Protein AF-A0A0Q5JKH4-F1 (afdb_monomer)

Radius of gyration: 22.65 Å; Cα contacts (8 Å, |Δi|>4): 631; chains: 1; bounding box: 61×40×67 Å

pLDDT: mean 92.64, std 7.47, range [42.56, 98.56]

Solvent-accessible surface area (backbone atoms only — not comparable to full-atom values): 14724 Å² total; per-residue (Å²): 92,82,36,78,35,39,52,22,85,48,76,55,72,46,52,50,37,61,32,80,83,20,41,69,44,44,44,48,42,46,22,69,77,71,75,43,71,78,39,78,80,40,77,45,76,45,82,72,40,67,28,35,52,42,79,33,69,81,41,92,90,41,52,46,35,28,39,33,30,38,87,92,28,62,41,30,25,41,36,69,70,56,12,62,65,32,36,66,50,55,48,46,40,42,71,35,61,30,40,38,26,33,27,24,28,44,37,38,32,27,37,75,41,98,88,57,69,72,42,64,48,64,50,45,21,29,11,68,45,60,54,74,40,34,51,53,76,54,68,58,77,93,60,62,47,27,46,44,54,80,42,61,78,41,66,50,40,62,32,85,83,16,36,83,63,45,41,84,58,50,35,81,93,42,66,22,33,34,52,28,38,53,39,86,40,83,43,67,44,100,84,69,50,76,40,73,30,28,37,34,22,45,94,86,36,58,42,28,26,34,46,82,81,56,17,68,46,44,49,64,50,35,55,51,32,51,76,72,65,24,43,33,25,29,42,27,43,29,36,43,49,76,90,52,61,48,50,27,42,26,32,43,41,57,92,68,59,56,78,71,62,75,74,51,72,43,78,67,84,61,59,68,59,79,80,132

Secondary structure (DSSP, 8-state):
-EEEPTTTTS---EEEE-GGG-HHHHHHHHHHHHSS--BBTB-EEEEEEEEEEEE-TT-SS-TT-EEEEETTEEEEEE-HHHHHHHHHHHHHHHHTT-EEEEEEEEEEEEEE-TTSSEEEEEEEEE----GGGSS-SSPPPSS-EEEPPS--EEEEE-GGG-HHHHGGG--TTSEEEEEEEEEEEEEE-TTS-EEEEEEEEETTEEEEEE-TTTGGGTHHHHHHHHHTT-EEEEEEEEEEETTEEEEEEE---GGG--GGGGTS-------SPPP-

Sequence (276 aa):
MPYVLLGSDKYKSTEVEGEFARTSEIAAVVKSITGRALRVDQEVEIPDVPASLRTEPQNRYHRRAIMVVIDGSHVGYLARDDADRYHSAISKVEAAGYIPTTRARLWAVERRGWDGPTKVHARVSLALNEPHMLYPVNEPPTVSYSLLPWGNAFQVTGEENHLEAIAPHINPGSESIAIGTLHRVETTSTRGVVKHTVEVRIDGRAVGSLTSTTSPHYLPTIQHLEREGHIAAAWLKIKGSPIAAQVTVQAARAPELSPEWFIAPMQVQPLSPPAP

Nearest PDB structures (foldseek):
  4xzg-assembly1_A  TM=5.241E-01  e=5.653E-03  Homo sapiens
  7umg-assembly1_A  TM=1.191E-01  e=7.820E-01  Homo sapiens
  8bjs-assembly1_A  TM=2.088E-01  e=4.366E+00  Mus musculus
  5u72-assembly2_C  TM=1.271E-01  e=6.521E+00  Homo sapiens
  4k3y-assembly1_C  TM=1.423E-01  e=7.313E+00  Influenza A virus

Structure (mmCIF, N/CA/C/O backbone):
data_AF-A0A0Q5JKH4-F1
#
_entry.id   AF-A0A0Q5JKH4-F1
#
loop_
_atom_site.group_PDB
_atom_site.id
_atom_site.type_symbol
_atom_site.label_atom_id
_atom_site.label_alt_id
_atom_site.label_comp_id
_atom_site.label_asym_id
_atom_site.label_entity_id
_atom_site.label_seq_id
_atom_site.pdbx_PDB_ins_code
_atom_site.Cartn_x
_atom_site.Cartn_y
_atom_site.Cartn_z
_atom_site.occupancy
_atom_site.B_iso_or_equiv
_atom_site.auth_seq_id
_atom_site.auth_comp_id
_atom_site.auth_asym_id
_atom_site.auth_atom_id
_atom_site.pdbx_PDB_model_num
ATOM 1 N N . MET A 1 1 ? -7.890 -4.803 -14.735 1.00 91.00 1 MET A N 1
ATOM 2 C CA . MET A 1 1 ? -7.897 -3.456 -14.108 1.00 91.00 1 MET A CA 1
ATOM 3 C C . MET A 1 1 ? -6.643 -3.310 -13.249 1.00 91.00 1 MET A C 1
ATOM 5 O O . MET A 1 1 ? -6.184 -4.340 -12.766 1.00 91.00 1 MET A O 1
ATOM 9 N N . PRO A 1 2 ? -6.047 -2.116 -13.081 1.00 94.19 2 PRO A N 1
ATOM 10 C CA . PRO A 1 2 ? -4.894 -1.945 -12.194 1.00 94.19 2 PRO A CA 1
ATOM 11 C C . PRO A 1 2 ? -5.290 -2.102 -10.718 1.00 94.19 2 PRO A C 1
ATOM 13 O O . PRO A 1 2 ? -6.356 -1.645 -10.314 1.00 94.19 2 PRO A O 1
ATOM 16 N N . TYR A 1 3 ? -4.418 -2.720 -9.924 1.00 95.44 3 TYR A N 1
ATOM 17 C CA . TYR A 1 3 ? -4.483 -2.752 -8.464 1.00 95.44 3 TYR A CA 1
ATOM 18 C C . TYR A 1 3 ? -3.224 -2.082 -7.922 1.00 95.44 3 TYR A C 1
ATOM 20 O O . TYR A 1 3 ? -2.110 -2.560 -8.156 1.00 95.44 3 TYR A O 1
ATOM 28 N N . VAL A 1 4 ? -3.384 -0.949 -7.243 1.00 94.69 4 VAL A N 1
ATOM 29 C CA . VAL A 1 4 ? -2.259 -0.209 -6.662 1.00 94.69 4 VAL A CA 1
ATOM 30 C C . VAL A 1 4 ? -1.827 -0.909 -5.379 1.00 94.69 4 VAL A C 1
ATOM 32 O O . VAL A 1 4 ? -2.601 -1.014 -4.430 1.00 94.69 4 VAL A O 1
ATOM 35 N N . LEU A 1 5 ? -0.597 -1.419 -5.365 1.00 95.50 5 LEU A N 1
ATOM 36 C CA . LEU A 1 5 ? -0.028 -2.101 -4.208 1.00 95.50 5 LEU A CA 1
ATOM 37 C C . LEU A 1 5 ? 0.208 -1.105 -3.069 1.00 95.50 5 LEU A C 1
ATOM 39 O O . LEU A 1 5 ? 0.682 0.011 -3.282 1.00 95.50 5 LEU A O 1
ATOM 43 N N . LEU A 1 6 ? -0.095 -1.513 -1.839 1.00 92.56 6 LEU A N 1
ATOM 44 C CA . LEU A 1 6 ? 0.069 -0.644 -0.677 1.00 92.56 6 LEU A CA 1
ATOM 45 C C . LEU A 1 6 ? 1.544 -0.315 -0.425 1.00 92.56 6 LEU A C 1
ATOM 47 O O . LEU A 1 6 ? 2.416 -1.186 -0.432 1.00 92.56 6 LEU A O 1
ATOM 51 N N . GLY A 1 7 ? 1.811 0.965 -0.158 1.00 83.69 7 GLY A N 1
ATOM 52 C CA . GLY A 1 7 ? 3.165 1.502 -0.022 1.00 83.69 7 GLY A CA 1
ATOM 53 C C . GLY A 1 7 ? 3.862 1.790 -1.354 1.00 83.69 7 GLY A C 1
ATOM 54 O O . GLY A 1 7 ? 5.076 1.976 -1.355 1.00 83.69 7 GLY A O 1
ATOM 55 N N . SER A 1 8 ? 3.122 1.849 -2.468 1.00 76.69 8 SER A N 1
ATOM 56 C CA . SER A 1 8 ? 3.659 2.209 -3.786 1.00 76.69 8 SER A CA 1
ATOM 57 C C . SER A 1 8 ? 4.276 3.607 -3.855 1.00 76.69 8 SER A C 1
ATOM 59 O O . SER A 1 8 ? 4.982 3.918 -4.800 1.00 76.69 8 SER A O 1
ATOM 61 N N . ASP A 1 9 ? 3.992 4.477 -2.896 1.00 75.50 9 ASP A N 1
ATOM 62 C CA . ASP A 1 9 ? 4.513 5.840 -2.779 1.00 75.50 9 ASP A CA 1
ATOM 63 C C . ASP A 1 9 ? 5.786 5.939 -1.914 1.00 75.50 9 ASP A C 1
ATOM 65 O O . ASP A 1 9 ? 6.375 7.016 -1.798 1.00 75.50 9 ASP A O 1
ATOM 69 N N . LYS A 1 10 ? 6.240 4.825 -1.321 1.00 76.00 10 LYS A N 1
ATOM 70 C CA . LYS A 1 10 ? 7.439 4.772 -0.472 1.00 76.00 10 LYS A CA 1
ATOM 71 C C . LYS A 1 10 ? 8.744 4.943 -1.265 1.00 76.00 10 LYS A C 1
ATOM 73 O O . LYS A 1 10 ? 8.774 5.083 -2.489 1.00 76.00 10 LYS A O 1
ATOM 78 N N . TYR A 1 11 ? 9.859 4.933 -0.530 1.00 76.81 11 TYR A N 1
ATOM 79 C CA . TYR A 1 11 ? 11.200 4.953 -1.106 1.00 76.81 11 TYR A CA 1
ATOM 80 C C . TYR A 1 11 ? 11.402 3.783 -2.079 1.00 76.81 11 TYR A C 1
ATOM 82 O O . TYR A 1 11 ? 11.043 2.642 -1.791 1.00 76.81 11 TYR A O 1
ATOM 90 N N . LYS A 1 12 ? 11.983 4.088 -3.241 1.00 83.50 12 LYS A N 1
ATOM 91 C CA . LYS A 1 12 ? 12.208 3.128 -4.319 1.00 83.50 12 LYS A CA 1
ATOM 92 C C . LYS A 1 12 ? 13.520 2.379 -4.073 1.00 83.50 12 LYS A C 1
ATOM 94 O O . LYS A 1 12 ? 14.570 2.859 -4.488 1.00 83.50 12 LYS A O 1
ATOM 99 N N . SER A 1 13 ? 13.462 1.251 -3.365 1.00 85.31 13 SER A N 1
ATOM 100 C CA . SER A 1 13 ? 14.643 0.456 -2.972 1.00 85.31 13 SER A CA 1
ATOM 101 C C . SER A 1 13 ? 14.722 -0.939 -3.582 1.00 85.31 13 SER A C 1
ATOM 103 O O . SER A 1 13 ? 15.764 -1.574 -3.464 1.00 85.31 13 SER A O 1
ATOM 105 N N . THR A 1 14 ? 13.643 -1.449 -4.177 1.00 88.56 14 THR A N 1
ATOM 106 C CA . THR A 1 14 ? 13.664 -2.785 -4.784 1.00 88.56 14 THR A CA 1
ATOM 107 C C . THR A 1 14 ? 14.205 -2.677 -6.199 1.00 88.56 14 THR A C 1
ATOM 109 O O . THR A 1 14 ? 13.595 -2.019 -7.039 1.00 88.56 14 THR A O 1
ATOM 112 N N . GLU A 1 15 ? 15.355 -3.289 -6.458 1.00 92.06 15 GLU A N 1
ATOM 113 C CA . GLU A 1 15 ? 16.042 -3.169 -7.742 1.00 92.06 15 GLU A CA 1
ATOM 114 C C . GLU A 1 15 ? 15.449 -4.099 -8.803 1.00 92.06 15 GLU A C 1
ATOM 116 O O . GLU A 1 15 ? 15.006 -5.221 -8.532 1.00 92.06 15 GLU A O 1
ATOM 121 N N . VAL A 1 16 ? 15.454 -3.597 -10.031 1.00 91.00 16 VAL A N 1
ATOM 122 C CA . VAL A 1 16 ? 15.207 -4.373 -11.239 1.00 91.00 16 VAL A CA 1
ATOM 123 C C . VAL A 1 16 ? 16.555 -4.865 -11.765 1.00 91.00 16 VAL A C 1
ATOM 125 O O . VAL A 1 16 ? 17.581 -4.218 -11.587 1.00 91.00 16 VAL A O 1
ATOM 128 N N . GLU A 1 17 ? 16.556 -6.043 -12.373 1.00 92.62 17 GLU A N 1
ATOM 129 C CA . GLU A 1 17 ? 17.703 -6.633 -13.044 1.00 92.62 17 GLU A CA 1
ATOM 130 C C . GLU A 1 17 ? 17.374 -6.937 -14.509 1.00 92.62 17 GLU A C 1
ATOM 132 O O . GLU A 1 17 ? 16.224 -7.164 -14.907 1.00 92.62 17 GLU A O 1
ATOM 137 N N . GLY A 1 18 ? 18.420 -7.005 -15.331 1.00 86.12 18 GLY A N 1
ATOM 138 C CA . GLY A 1 18 ? 18.300 -7.341 -16.748 1.00 86.12 18 GLY A CA 1
ATOM 139 C C . GLY A 1 18 ? 18.001 -6.148 -17.657 1.00 86.12 18 GLY A C 1
ATOM 140 O O . GLY A 1 18 ? 17.766 -6.353 -18.848 1.00 86.12 18 GLY A O 1
ATOM 141 N N . GLU A 1 19 ? 18.073 -4.914 -17.152 1.00 88.25 19 GLU A N 1
ATOM 142 C CA . GLU A 1 19 ? 17.841 -3.688 -17.931 1.00 88.25 19 GLU A CA 1
ATOM 143 C C . GLU A 1 19 ? 18.815 -3.554 -19.105 1.00 88.25 19 GLU A C 1
ATOM 145 O O . GLU A 1 19 ? 18.469 -3.029 -20.164 1.00 88.25 19 GLU A O 1
ATOM 150 N N . PHE A 1 20 ? 20.028 -4.099 -18.960 1.00 82.25 20 PHE A N 1
ATOM 151 C CA . PHE A 1 20 ? 21.041 -4.128 -20.019 1.00 82.25 20 PHE A CA 1
ATOM 152 C C . PHE A 1 20 ? 20.565 -4.864 -21.283 1.00 82.25 20 PHE A C 1
ATOM 154 O O . PHE A 1 20 ? 21.024 -4.559 -22.383 1.00 82.25 20 PHE A O 1
ATOM 161 N N . ALA A 1 21 ? 19.641 -5.819 -21.142 1.00 83.25 21 ALA A N 1
ATOM 162 C CA . ALA A 1 21 ? 19.048 -6.551 -22.256 1.00 83.25 21 ALA A CA 1
ATOM 163 C C . ALA A 1 21 ? 17.812 -5.843 -22.848 1.00 83.25 21 ALA A C 1
ATOM 165 O O . ALA A 1 21 ? 17.243 -6.341 -23.816 1.00 83.25 21 ALA A O 1
ATOM 166 N N . ARG A 1 22 ? 17.392 -4.708 -22.266 1.00 90.31 22 ARG A N 1
ATOM 167 C CA . ARG A 1 22 ? 16.156 -3.958 -22.574 1.00 90.31 22 ARG A CA 1
ATOM 168 C C . ARG A 1 22 ? 16.417 -2.491 -22.908 1.00 90.31 22 ARG A C 1
ATOM 170 O O . ARG A 1 22 ? 15.572 -1.621 -22.712 1.00 90.31 22 ARG A O 1
ATOM 177 N N . THR A 1 23 ? 17.614 -2.190 -23.396 1.00 87.88 23 THR A N 1
ATOM 178 C CA . THR A 1 23 ? 18.078 -0.816 -23.622 1.00 87.88 23 THR A CA 1
ATOM 179 C C . THR A 1 23 ? 17.252 -0.057 -24.662 1.00 87.88 23 THR A C 1
ATOM 181 O O . THR A 1 23 ? 16.982 1.129 -24.466 1.00 87.88 23 THR A O 1
ATOM 184 N N . SER A 1 24 ? 16.797 -0.722 -25.729 1.00 89.06 24 SER A N 1
ATOM 185 C CA . SER A 1 24 ? 15.888 -0.142 -26.729 1.00 89.06 24 SER A CA 1
ATOM 186 C C . SER A 1 24 ? 14.529 0.226 -26.138 1.00 89.06 24 SER A C 1
ATOM 188 O O . SER A 1 24 ? 14.023 1.324 -26.372 1.00 89.06 24 SER A O 1
ATOM 190 N N . GLU A 1 25 ? 13.954 -0.681 -25.354 1.00 93.25 25 GLU A N 1
ATOM 191 C CA . GLU A 1 25 ? 12.663 -0.531 -24.694 1.00 93.25 25 GLU A CA 1
ATOM 192 C C . GLU A 1 25 ? 12.725 0.606 -23.670 1.00 93.25 25 GLU A C 1
ATOM 194 O O . GLU A 1 25 ? 11.875 1.492 -23.673 1.00 93.25 25 GLU A O 1
ATOM 199 N N . ILE A 1 26 ? 13.784 0.662 -22.861 1.00 92.31 26 ILE A N 1
ATOM 200 C CA . ILE A 1 26 ? 13.987 1.730 -21.874 1.00 92.31 26 ILE A CA 1
ATOM 201 C C . ILE A 1 26 ? 14.173 3.092 -22.553 1.00 92.31 26 ILE A C 1
ATOM 203 O O . ILE A 1 26 ? 13.583 4.081 -22.118 1.00 92.31 26 ILE A O 1
ATOM 207 N N . ALA A 1 27 ? 14.941 3.169 -23.643 1.00 92.38 27 ALA A N 1
ATOM 208 C CA . ALA A 1 27 ? 15.088 4.413 -24.397 1.00 92.38 27 ALA A CA 1
ATOM 209 C C . ALA A 1 27 ? 13.745 4.889 -24.988 1.00 92.38 27 ALA A C 1
ATOM 211 O O . ALA A 1 27 ? 13.468 6.093 -25.003 1.00 92.38 27 ALA A O 1
ATOM 212 N N . ALA A 1 28 ? 12.894 3.958 -25.436 1.00 93.44 28 ALA A N 1
ATOM 213 C CA . ALA A 1 28 ? 11.545 4.262 -25.906 1.00 93.44 28 ALA A CA 1
ATOM 214 C C . ALA A 1 28 ? 10.648 4.785 -24.773 1.00 93.44 28 ALA A C 1
ATOM 216 O O . ALA A 1 28 ? 9.990 5.808 -24.962 1.00 93.44 28 ALA A O 1
ATOM 217 N N . VAL A 1 29 ? 10.692 4.161 -23.589 1.00 94.75 29 VAL A N 1
ATOM 218 C CA . VAL A 1 29 ? 9.984 4.621 -22.379 1.00 94.75 29 VAL A CA 1
ATOM 219 C C . VAL A 1 29 ? 10.404 6.045 -22.008 1.00 94.75 29 VAL A C 1
ATOM 221 O O . VAL A 1 29 ? 9.553 6.914 -21.818 1.00 94.75 29 VAL A O 1
ATOM 224 N N . VAL A 1 30 ? 11.711 6.331 -21.973 1.00 94.69 30 VAL A N 1
ATOM 225 C CA . VAL A 1 30 ? 12.223 7.683 -21.687 1.00 94.69 30 VAL A CA 1
ATOM 226 C C . VAL A 1 30 ? 11.692 8.695 -22.697 1.00 94.69 30 VAL A C 1
ATOM 228 O O . VAL A 1 30 ? 11.210 9.762 -22.309 1.00 94.69 30 VAL A O 1
ATOM 231 N N . LYS A 1 31 ? 11.746 8.368 -23.992 1.00 94.38 31 LYS A N 1
ATOM 232 C CA . LYS A 1 31 ? 11.254 9.252 -25.053 1.00 94.38 31 LYS A CA 1
ATOM 233 C C . LYS A 1 31 ? 9.751 9.491 -24.956 1.00 94.38 31 LYS A C 1
ATOM 235 O O . LYS A 1 31 ? 9.327 10.626 -25.152 1.00 94.38 31 LYS A O 1
ATOM 240 N N . SER A 1 32 ? 8.978 8.452 -24.662 1.00 95.44 32 SER A N 1
ATOM 241 C CA . SER A 1 32 ? 7.525 8.526 -24.507 1.00 95.44 32 SER A CA 1
ATOM 242 C C . SER A 1 32 ? 7.137 9.462 -23.360 1.00 95.44 32 SER A C 1
ATOM 244 O O . SER A 1 32 ? 6.370 10.402 -23.555 1.00 95.44 32 SER A O 1
ATOM 246 N N . ILE A 1 33 ? 7.761 9.291 -22.190 1.00 93.81 33 ILE A N 1
ATOM 247 C CA . ILE A 1 33 ? 7.414 10.052 -20.983 1.00 93.81 33 ILE A CA 1
ATOM 248 C C . ILE A 1 33 ? 7.940 11.492 -21.034 1.00 93.81 33 ILE A C 1
ATOM 250 O O . ILE A 1 33 ? 7.248 12.426 -20.636 1.00 93.81 33 ILE A O 1
ATOM 254 N N . THR A 1 34 ? 9.177 11.695 -21.496 1.00 93.06 34 THR A N 1
ATOM 255 C CA . THR A 1 34 ? 9.838 13.016 -21.442 1.00 93.06 34 THR A CA 1
ATOM 256 C C . THR A 1 34 ? 9.692 13.829 -22.729 1.00 93.06 34 THR A C 1
ATOM 258 O O . THR A 1 34 ? 10.066 15.004 -22.769 1.00 93.06 34 THR A O 1
ATOM 261 N N . GLY A 1 35 ? 9.221 13.206 -23.813 1.00 93.69 35 GLY A N 1
ATOM 262 C CA . GLY A 1 35 ? 9.221 13.775 -25.162 1.00 93.69 35 GLY A CA 1
ATOM 263 C C . GLY A 1 35 ? 10.615 13.895 -25.795 1.00 93.69 35 GLY A C 1
ATOM 264 O O . GLY A 1 35 ? 10.749 14.471 -26.876 1.00 93.69 35 GLY A O 1
ATOM 265 N N . ARG A 1 36 ? 11.675 13.395 -25.143 1.00 90.88 36 ARG A N 1
ATOM 266 C CA . ARG A 1 36 ? 13.071 13.564 -25.574 1.00 90.88 36 ARG A CA 1
ATOM 267 C C . ARG A 1 36 ? 13.790 12.222 -25.634 1.00 90.88 36 ARG A C 1
ATOM 269 O O . ARG A 1 36 ? 13.719 11.425 -24.710 1.00 90.88 36 ARG A O 1
ATOM 276 N N . ALA A 1 37 ? 14.513 11.987 -26.726 1.00 90.69 37 ALA A N 1
ATOM 277 C CA . ALA A 1 37 ? 15.419 10.846 -26.806 1.00 90.69 37 ALA A CA 1
ATOM 278 C C . ALA A 1 37 ? 16.600 11.029 -25.839 1.00 90.69 37 ALA A C 1
ATOM 280 O O . ALA A 1 37 ? 17.014 12.166 -25.581 1.00 90.69 37 ALA A O 1
ATOM 281 N N . LEU A 1 38 ? 17.149 9.910 -25.356 1.00 90.31 38 LEU A N 1
ATOM 282 C CA . LEU A 1 38 ? 18.422 9.908 -24.641 1.00 90.31 38 LEU A CA 1
ATOM 283 C C . LEU A 1 38 ? 19.505 10.553 -25.512 1.00 90.31 38 LEU A C 1
ATOM 285 O O . LEU A 1 38 ? 19.487 10.447 -26.740 1.00 90.31 38 LEU A O 1
ATOM 289 N N . ARG A 1 39 ? 20.408 11.282 -24.860 1.00 88.75 39 ARG A N 1
ATOM 290 C CA . ARG A 1 39 ? 21.570 11.896 -25.498 1.00 88.75 39 ARG A CA 1
ATOM 291 C C . ARG A 1 39 ? 22.824 11.420 -24.792 1.00 88.75 39 ARG A C 1
ATOM 293 O O . ARG A 1 39 ? 22.812 11.185 -23.585 1.00 88.75 39 ARG A O 1
ATOM 300 N N . VAL A 1 40 ? 23.900 11.326 -25.564 1.00 90.25 40 VAL A N 1
ATOM 301 C CA . VAL A 1 40 ? 25.211 10.919 -25.064 1.00 90.25 40 VAL A CA 1
ATOM 302 C C . VAL A 1 40 ? 25.637 11.819 -23.905 1.00 90.25 40 VAL A C 1
ATOM 304 O O . VAL A 1 40 ? 25.577 13.043 -24.018 1.00 90.25 40 VAL A O 1
ATOM 307 N N . ASP A 1 41 ? 26.040 11.187 -22.806 1.00 89.38 41 ASP A N 1
ATOM 308 C CA . ASP A 1 41 ? 26.504 11.790 -21.555 1.00 89.38 41 ASP A CA 1
ATOM 309 C C . ASP A 1 41 ? 25.491 12.735 -20.883 1.00 89.38 41 ASP A C 1
ATOM 311 O O . ASP A 1 41 ? 25.844 13.512 -19.995 1.00 89.38 41 ASP A O 1
ATOM 315 N N . GLN A 1 42 ? 24.213 12.646 -21.264 1.00 92.06 42 GLN A N 1
ATOM 316 C CA . GLN A 1 42 ? 23.122 13.352 -20.607 1.00 92.06 42 GLN A CA 1
ATOM 317 C C . GLN A 1 42 ? 22.267 12.368 -19.813 1.00 92.06 42 GLN A C 1
ATOM 319 O O . GLN A 1 42 ? 21.542 11.546 -20.375 1.00 92.06 42 GLN A O 1
ATOM 324 N N . GLU A 1 43 ? 22.333 12.484 -18.492 1.00 93.88 43 GLU A N 1
ATOM 325 C CA . GLU A 1 43 ? 21.508 11.682 -17.597 1.00 93.88 43 GLU A CA 1
ATOM 326 C C . GLU A 1 43 ? 20.053 12.157 -17.625 1.00 93.88 43 GLU A C 1
ATOM 328 O O . GLU A 1 43 ? 19.763 13.359 -17.645 1.00 93.88 43 GLU A O 1
ATOM 333 N N . VAL A 1 44 ? 19.135 11.196 -17.620 1.00 95.38 44 VAL A N 1
ATOM 334 C CA . VAL A 1 44 ? 17.703 11.426 -17.466 1.00 95.38 44 VAL A CA 1
ATOM 335 C C . VAL A 1 44 ? 17.224 10.652 -16.253 1.00 95.38 44 VAL A C 1
ATOM 337 O O . VAL A 1 44 ? 17.460 9.451 -16.130 1.00 95.38 44 VAL A O 1
ATOM 340 N N . GLU A 1 45 ? 16.512 11.34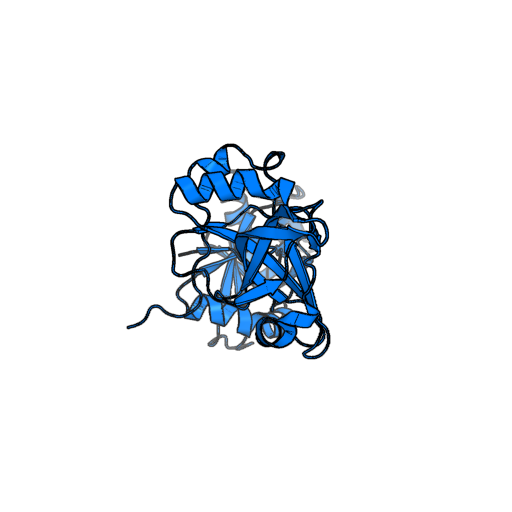8 -15.375 1.00 95.31 45 GLU A N 1
ATOM 341 C CA . GLU A 1 45 ? 15.872 10.763 -14.209 1.00 95.31 45 GLU A CA 1
ATOM 342 C C . GLU A 1 45 ? 14.373 11.057 -14.234 1.00 95.31 45 GLU A C 1
ATOM 344 O O . GLU A 1 45 ? 13.946 12.206 -14.348 1.00 95.31 45 GLU A O 1
ATOM 349 N N . ILE A 1 46 ? 13.578 9.999 -14.107 1.00 95.12 46 ILE A N 1
ATOM 350 C CA . ILE A 1 46 ? 12.131 10.049 -13.934 1.00 95.12 46 ILE A CA 1
ATOM 351 C C . ILE A 1 46 ? 11.858 9.501 -12.525 1.00 95.12 46 ILE A C 1
ATOM 353 O O . ILE A 1 46 ? 11.881 8.283 -12.324 1.00 95.12 46 ILE A O 1
ATOM 357 N N . PRO A 1 47 ? 11.656 10.376 -11.521 1.00 93.12 47 PRO A N 1
ATOM 358 C CA . PRO A 1 47 ? 11.651 9.980 -10.109 1.00 93.12 47 PRO A CA 1
ATOM 359 C C . PRO A 1 47 ? 10.397 9.204 -9.690 1.00 93.12 47 PRO A C 1
ATOM 361 O O . PRO A 1 47 ? 10.370 8.583 -8.620 1.00 93.12 47 PRO A O 1
ATOM 364 N N . ASP A 1 48 ? 9.340 9.290 -10.498 1.00 94.38 48 ASP A N 1
ATOM 365 C CA . ASP A 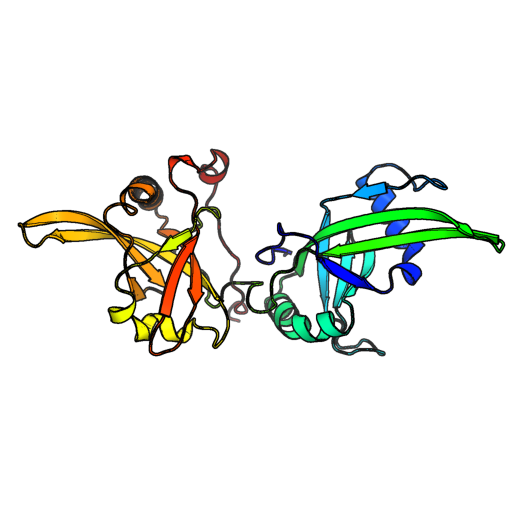1 48 ? 8.047 8.718 -10.171 1.00 94.38 48 ASP A CA 1
ATOM 366 C C . ASP A 1 48 ? 7.242 8.387 -11.437 1.00 94.38 48 ASP A C 1
ATOM 368 O O . ASP A 1 48 ? 6.656 9.262 -12.074 1.00 94.38 48 ASP A O 1
ATOM 372 N N . VAL A 1 49 ? 7.219 7.107 -11.808 1.00 94.94 49 VAL A N 1
ATOM 373 C CA . VAL A 1 49 ? 6.488 6.582 -12.974 1.00 94.94 49 VAL A CA 1
ATOM 374 C C . VAL A 1 49 ? 5.679 5.338 -12.583 1.00 94.94 49 VAL A C 1
ATOM 376 O O . VAL A 1 49 ? 6.159 4.551 -11.766 1.00 94.94 49 VAL A O 1
ATOM 379 N N . PRO A 1 50 ? 4.457 5.123 -13.115 1.00 96.25 50 PRO A N 1
ATOM 380 C CA . PRO A 1 50 ? 3.741 3.875 -12.879 1.00 96.25 50 PRO A CA 1
ATOM 381 C C . PRO A 1 50 ? 4.500 2.681 -13.471 1.00 96.25 50 PRO A C 1
ATOM 383 O O . PRO A 1 50 ? 4.921 2.714 -14.627 1.00 96.25 50 PRO A O 1
ATOM 386 N N . ALA A 1 51 ? 4.608 1.609 -12.696 1.00 97.12 51 ALA A N 1
ATOM 387 C CA . ALA A 1 51 ? 5.113 0.318 -13.135 1.00 97.12 51 ALA A CA 1
ATOM 388 C C . ALA A 1 51 ? 4.078 -0.768 -12.838 1.00 97.12 51 ALA A C 1
ATOM 390 O O . ALA A 1 51 ? 3.388 -0.724 -11.819 1.00 97.12 51 ALA A O 1
ATOM 391 N N . SER A 1 52 ? 3.985 -1.754 -13.722 1.00 98.00 52 SER A N 1
ATOM 392 C CA . SER A 1 52 ? 3.185 -2.960 -13.517 1.00 98.00 52 SER A CA 1
ATOM 393 C C . SER A 1 52 ? 4.084 -4.181 -13.384 1.00 98.00 52 SER A C 1
ATOM 395 O O . SER A 1 52 ? 5.159 -4.238 -13.986 1.00 98.00 52 SER A O 1
ATOM 397 N N . LEU A 1 53 ? 3.645 -5.138 -12.573 1.00 97.94 53 LEU A N 1
ATOM 398 C CA . LEU A 1 53 ? 4.352 -6.385 -12.304 1.00 97.94 53 LEU A CA 1
ATOM 399 C C . LEU A 1 53 ? 3.561 -7.550 -12.876 1.00 97.94 53 LEU A C 1
ATOM 401 O O . LEU A 1 53 ? 2.337 -7.571 -12.759 1.00 97.94 53 LEU A O 1
ATOM 405 N N . ARG A 1 54 ? 4.258 -8.511 -13.483 1.00 97.25 54 ARG A N 1
ATOM 406 C CA . ARG A 1 54 ? 3.634 -9.707 -14.057 1.00 97.25 54 ARG A CA 1
ATOM 407 C C . ARG A 1 54 ? 4.421 -10.957 -13.720 1.00 97.25 54 ARG A C 1
ATOM 409 O O . ARG A 1 54 ? 5.631 -10.979 -13.943 1.00 97.25 54 ARG A O 1
ATOM 416 N N . THR A 1 55 ? 3.765 -11.993 -13.205 1.00 97.50 55 THR A N 1
ATOM 417 C CA . THR A 1 55 ? 4.451 -13.273 -12.979 1.00 97.50 55 THR A CA 1
ATOM 418 C C . THR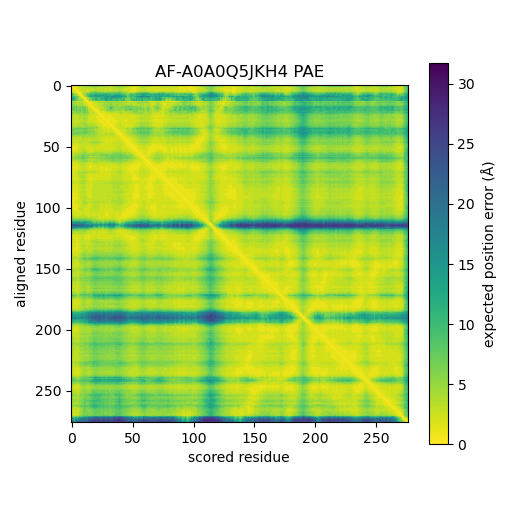 A 1 55 ? 4.675 -14.005 -14.300 1.00 97.50 55 THR A C 1
ATOM 420 O O . THR A 1 55 ? 3.850 -13.962 -15.215 1.00 97.50 55 THR A O 1
ATOM 423 N N . GLU A 1 56 ? 5.807 -14.698 -14.414 1.00 95.81 56 GLU A N 1
ATOM 424 C CA . GLU A 1 56 ? 6.110 -15.559 -15.556 1.00 95.81 56 GLU A CA 1
ATOM 425 C C . GLU A 1 56 ? 6.363 -17.010 -15.110 1.00 95.81 56 GLU A C 1
ATOM 427 O O . GLU A 1 56 ? 7.500 -17.493 -15.138 1.00 95.81 56 GLU A O 1
ATOM 432 N N . PRO A 1 57 ? 5.313 -17.769 -14.745 1.00 91.44 57 PRO A N 1
ATOM 433 C CA . PRO A 1 57 ? 5.463 -19.149 -14.275 1.00 91.44 57 PRO A CA 1
ATOM 434 C C . PRO A 1 57 ? 6.073 -20.103 -15.316 1.00 91.44 57 PRO A C 1
ATOM 436 O O . PRO A 1 57 ? 6.614 -21.151 -14.963 1.00 91.44 57 PRO A O 1
ATOM 439 N N . GLN A 1 58 ? 6.005 -19.734 -16.600 1.00 90.69 58 GLN A N 1
ATOM 440 C CA . GLN A 1 58 ? 6.572 -20.482 -17.728 1.00 90.69 58 GLN A CA 1
ATOM 441 C C . GLN A 1 58 ? 7.989 -20.024 -18.115 1.00 90.69 58 GLN A C 1
ATOM 443 O O . GLN A 1 58 ? 8.548 -20.509 -19.100 1.00 90.69 58 GLN A O 1
ATOM 448 N N . ASN A 1 59 ? 8.589 -19.087 -17.375 1.00 91.25 59 ASN A N 1
ATOM 449 C CA . ASN A 1 59 ? 9.936 -18.616 -17.664 1.00 91.25 59 ASN A CA 1
ATOM 450 C C . ASN A 1 59 ? 10.953 -19.762 -17.513 1.00 91.25 59 ASN A C 1
ATOM 452 O O . ASN A 1 59 ? 11.038 -20.430 -16.478 1.00 91.25 59 ASN A O 1
ATOM 456 N N . ARG A 1 60 ? 11.742 -19.989 -18.572 1.00 90.12 60 ARG A N 1
ATOM 457 C CA . ARG A 1 60 ? 12.681 -21.121 -18.673 1.00 90.12 60 ARG A CA 1
ATOM 458 C C . ARG A 1 60 ? 13.836 -21.074 -17.670 1.00 90.12 60 ARG A C 1
ATOM 460 O O . ARG A 1 60 ? 14.443 -22.109 -17.413 1.00 90.12 60 ARG A O 1
ATOM 467 N N . TYR A 1 61 ? 14.162 -19.893 -17.147 1.00 90.44 61 TYR A N 1
ATOM 468 C CA . TYR A 1 61 ? 15.294 -19.683 -16.244 1.00 90.44 61 TYR A CA 1
ATOM 469 C C . TYR A 1 61 ? 14.862 -19.645 -14.781 1.00 90.44 61 TYR A C 1
ATOM 471 O O . TYR A 1 61 ? 15.545 -20.188 -13.914 1.00 90.44 61 TYR A O 1
ATOM 479 N N . HIS A 1 62 ? 13.720 -19.017 -14.498 1.00 93.19 62 HIS A N 1
ATOM 480 C CA . HIS A 1 62 ? 13.209 -18.867 -13.141 1.00 93.19 62 HIS A CA 1
ATOM 481 C C . HIS A 1 62 ? 11.684 -18.839 -13.150 1.00 93.19 62 HIS A C 1
ATOM 483 O O . HIS A 1 62 ? 11.076 -17.841 -13.505 1.00 93.19 62 HIS A O 1
ATOM 489 N N . ARG A 1 63 ? 11.048 -19.928 -12.706 1.00 94.62 63 ARG A N 1
ATOM 490 C CA . ARG A 1 63 ? 9.576 -20.061 -12.679 1.00 94.62 63 ARG A CA 1
ATOM 491 C C . ARG A 1 63 ? 8.863 -19.086 -11.740 1.00 94.62 63 ARG A C 1
ATOM 493 O O . ARG A 1 63 ? 7.642 -19.085 -11.696 1.00 94.62 63 ARG A O 1
ATOM 500 N N . ARG A 1 64 ? 9.606 -18.329 -10.934 1.00 96.62 64 ARG A N 1
ATOM 501 C CA . ARG A 1 64 ? 9.068 -17.279 -10.067 1.00 96.62 64 ARG A CA 1
ATOM 502 C C . ARG A 1 64 ? 9.474 -15.883 -10.533 1.00 96.62 64 ARG A C 1
ATOM 504 O O . ARG A 1 64 ? 9.355 -14.936 -9.765 1.00 96.62 64 ARG A O 1
ATOM 511 N N . ALA A 1 65 ? 9.945 -15.756 -11.773 1.00 97.31 65 ALA A N 1
ATOM 512 C CA . ALA A 1 65 ? 10.308 -14.476 -12.352 1.00 97.31 65 ALA A CA 1
ATOM 513 C C . ALA A 1 65 ? 9.108 -13.523 -12.345 1.00 97.31 65 ALA A C 1
ATOM 515 O O . ALA A 1 65 ? 7.977 -13.912 -12.652 1.00 97.31 65 ALA A O 1
ATOM 516 N N . ILE A 1 66 ? 9.381 -12.265 -12.005 1.00 98.19 66 ILE A N 1
ATOM 517 C CA . ILE A 1 66 ? 8.400 -11.183 -12.025 1.00 98.19 66 ILE A CA 1
ATOM 518 C C . ILE A 1 66 ? 8.914 -10.132 -12.995 1.00 98.19 66 ILE A C 1
ATOM 520 O O . ILE A 1 66 ? 9.910 -9.463 -12.725 1.00 98.19 66 ILE A O 1
ATOM 524 N N . MET A 1 67 ? 8.250 -10.026 -14.139 1.00 97.69 67 MET A N 1
ATOM 525 C CA . MET A 1 67 ? 8.535 -9.034 -15.165 1.00 97.69 67 MET A CA 1
ATOM 526 C C . MET A 1 67 ? 8.051 -7.658 -14.705 1.00 97.69 67 MET A C 1
ATOM 528 O O . MET A 1 67 ? 6.939 -7.518 -14.191 1.00 97.69 67 MET A O 1
ATOM 532 N N . VAL A 1 68 ? 8.871 -6.640 -14.953 1.00 97.94 68 VAL A N 1
ATOM 533 C CA . VAL A 1 68 ? 8.567 -5.232 -14.702 1.00 97.94 68 VAL A CA 1
ATOM 534 C C . VAL A 1 68 ? 8.272 -4.543 -16.026 1.00 97.94 68 VAL A C 1
ATOM 536 O O . VAL A 1 68 ? 9.070 -4.588 -16.968 1.00 97.94 68 VAL A O 1
ATOM 539 N N . VAL A 1 69 ? 7.113 -3.892 -16.094 1.00 97.88 69 VAL A N 1
ATOM 540 C CA . VAL A 1 69 ? 6.628 -3.192 -17.285 1.00 97.88 69 VAL A CA 1
ATOM 541 C C . VAL A 1 69 ? 6.351 -1.731 -16.949 1.00 97.88 69 VAL A C 1
ATOM 543 O O . VAL A 1 69 ? 5.567 -1.442 -16.043 1.00 97.88 69 VAL A O 1
ATOM 546 N N . ILE A 1 70 ? 6.954 -0.816 -17.706 1.00 97.12 70 ILE A N 1
ATOM 547 C CA . ILE A 1 70 ? 6.749 0.636 -17.611 1.00 97.12 70 ILE A CA 1
ATOM 548 C C . ILE A 1 70 ? 6.306 1.134 -18.982 1.00 97.12 70 ILE A C 1
ATOM 550 O O . ILE A 1 70 ? 6.919 0.783 -19.985 1.00 97.12 70 ILE A O 1
ATOM 554 N N . ASP A 1 71 ? 5.232 1.925 -19.022 1.00 95.06 71 ASP A N 1
ATOM 555 C CA . ASP A 1 71 ? 4.660 2.463 -20.267 1.00 95.06 71 ASP A CA 1
ATOM 556 C C . ASP A 1 71 ? 4.466 1.382 -21.357 1.00 95.06 71 ASP A C 1
ATOM 558 O O . ASP A 1 71 ? 4.894 1.503 -22.502 1.00 95.06 71 ASP A O 1
ATOM 562 N N . GLY A 1 72 ? 3.912 0.232 -20.950 1.00 94.38 72 GLY A N 1
ATOM 563 C CA . GLY A 1 72 ? 3.676 -0.925 -21.824 1.00 94.38 72 GLY A CA 1
ATOM 564 C C . GLY A 1 72 ? 4.926 -1.707 -22.251 1.00 94.38 72 GLY A C 1
ATOM 565 O O . GLY A 1 72 ? 4.793 -2.760 -22.872 1.00 94.38 72 GLY A O 1
ATOM 566 N N . SER A 1 73 ? 6.126 -1.250 -21.891 1.00 96.38 73 SER A N 1
ATOM 567 C CA . SER A 1 73 ? 7.397 -1.857 -22.289 1.00 96.38 73 SER A CA 1
ATOM 568 C C . SER A 1 73 ? 8.018 -2.679 -21.162 1.00 96.38 73 SER A C 1
ATOM 570 O O . SER A 1 73 ? 8.067 -2.242 -20.014 1.00 96.38 73 SER A O 1
ATOM 572 N N . HIS A 1 74 ? 8.528 -3.867 -21.485 1.00 95.88 74 HIS A N 1
ATOM 573 C CA . HIS A 1 74 ? 9.283 -4.707 -20.553 1.00 95.88 74 HIS A CA 1
ATOM 574 C C . HIS A 1 74 ? 10.663 -4.085 -20.298 1.00 95.88 74 HIS A C 1
ATOM 576 O O . HIS A 1 74 ? 11.508 -4.065 -21.191 1.00 95.88 74 HIS A O 1
ATOM 582 N N . VAL A 1 75 ? 10.890 -3.599 -19.074 1.00 95.69 75 VAL A N 1
ATOM 583 C CA . VAL A 1 75 ? 12.133 -2.905 -18.686 1.00 95.69 75 VAL A CA 1
ATOM 584 C C . VAL A 1 75 ? 13.126 -3.787 -17.927 1.00 95.69 75 VAL A C 1
ATOM 586 O O . VAL A 1 75 ? 14.310 -3.478 -17.904 1.00 95.69 75 VAL A O 1
ATOM 589 N N . GLY A 1 76 ? 12.673 -4.899 -17.352 1.00 96.00 76 GLY A N 1
ATOM 590 C CA . GLY A 1 76 ? 13.515 -5.911 -16.720 1.00 96.00 76 GLY A CA 1
ATOM 591 C C . GLY A 1 76 ? 12.696 -6.855 -15.843 1.00 96.00 76 GLY A C 1
ATOM 592 O O . GLY A 1 76 ? 11.471 -6.925 -15.966 1.00 96.00 76 GLY A O 1
ATOM 593 N N . TYR A 1 77 ? 13.370 -7.550 -14.934 1.00 97.00 77 TYR A N 1
ATOM 594 C CA . TYR A 1 77 ? 12.759 -8.426 -13.936 1.00 97.00 77 TYR A CA 1
ATOM 595 C C . TYR A 1 77 ? 13.099 -7.955 -12.528 1.00 97.00 77 TYR A C 1
ATOM 597 O O . TYR A 1 77 ? 14.118 -7.310 -12.327 1.00 97.00 77 TYR A O 1
ATOM 605 N N . LEU A 1 78 ? 12.294 -8.311 -11.532 1.00 96.38 78 LEU A N 1
ATOM 606 C CA . LEU A 1 78 ? 12.772 -8.243 -10.152 1.00 96.38 78 LEU A CA 1
ATOM 607 C C . LEU A 1 78 ? 14.012 -9.129 -9.973 1.00 96.38 78 LEU A C 1
ATOM 609 O O . LEU A 1 78 ? 14.070 -10.225 -10.541 1.00 96.38 78 LEU A O 1
ATOM 613 N N . ALA A 1 79 ? 14.963 -8.668 -9.155 1.00 93.75 79 ALA A N 1
ATOM 614 C CA . ALA A 1 79 ? 16.105 -9.474 -8.731 1.00 93.75 79 ALA A CA 1
ATOM 615 C C . ALA A 1 79 ? 15.632 -10.827 -8.181 1.00 93.75 79 ALA A C 1
ATOM 617 O O . ALA A 1 79 ? 14.581 -10.909 -7.545 1.00 93.75 79 ALA A O 1
ATOM 618 N N . ARG A 1 80 ? 16.396 -11.900 -8.414 1.00 93.81 80 ARG A N 1
ATOM 619 C CA . ARG A 1 80 ? 15.933 -13.283 -8.182 1.00 93.81 80 ARG A CA 1
ATOM 620 C C . ARG A 1 80 ? 15.381 -13.534 -6.772 1.00 93.81 80 ARG A C 1
ATOM 622 O O . ARG A 1 80 ? 14.313 -14.131 -6.643 1.00 93.81 80 ARG A O 1
ATOM 629 N N . ASP A 1 81 ? 16.082 -13.056 -5.747 1.00 94.44 81 ASP A N 1
ATOM 630 C CA . ASP A 1 81 ? 15.688 -13.234 -4.344 1.00 94.44 81 ASP A CA 1
ATOM 631 C C . ASP A 1 81 ? 14.394 -12.474 -4.021 1.00 94.44 81 ASP A C 1
ATOM 633 O O . ASP A 1 81 ? 13.507 -12.995 -3.340 1.00 94.44 81 ASP A O 1
ATOM 637 N N . ASP A 1 82 ? 14.237 -11.265 -4.563 1.00 95.81 82 ASP A N 1
ATOM 638 C CA . ASP A 1 82 ? 13.002 -10.500 -4.424 1.00 95.81 82 ASP A CA 1
ATOM 639 C C . ASP A 1 82 ? 11.869 -11.138 -5.230 1.00 95.81 82 ASP A C 1
ATOM 641 O O . ASP A 1 82 ? 10.770 -11.306 -4.709 1.00 95.81 82 ASP A O 1
ATOM 645 N N . ALA A 1 83 ? 12.121 -11.592 -6.455 1.00 96.50 83 ALA A N 1
ATOM 646 C CA . ALA A 1 83 ? 11.142 -12.324 -7.243 1.00 96.50 83 ALA A CA 1
ATOM 647 C C . ALA A 1 83 ? 10.608 -13.543 -6.467 1.00 96.50 83 ALA A C 1
ATOM 649 O O . ALA A 1 83 ? 9.395 -13.707 -6.356 1.00 96.50 83 ALA A O 1
ATOM 650 N N . ASP A 1 84 ? 11.477 -14.325 -5.817 1.00 96.50 84 ASP A N 1
ATOM 651 C CA . ASP A 1 84 ? 11.066 -15.440 -4.957 1.00 96.50 84 ASP A CA 1
ATOM 652 C C . ASP A 1 84 ? 10.225 -15.001 -3.743 1.00 96.50 84 ASP A C 1
ATOM 654 O O . ASP A 1 84 ? 9.228 -15.659 -3.427 1.00 96.50 84 ASP A O 1
ATOM 658 N N . ARG A 1 85 ? 10.585 -13.890 -3.083 1.00 96.25 85 ARG A N 1
ATOM 659 C CA . ARG A 1 85 ? 9.839 -13.326 -1.939 1.00 96.25 85 ARG A CA 1
ATOM 660 C C . ARG A 1 85 ? 8.464 -12.788 -2.336 1.00 96.25 85 ARG A C 1
ATOM 662 O O . ARG A 1 85 ? 7.485 -13.004 -1.622 1.00 96.25 85 ARG A O 1
ATOM 669 N N . TYR A 1 86 ? 8.385 -12.077 -3.457 1.00 97.25 86 TYR A N 1
ATOM 670 C CA . TYR A 1 86 ? 7.187 -11.366 -3.901 1.00 97.25 86 TYR A CA 1
ATOM 671 C C . TYR A 1 86 ? 6.233 -12.238 -4.720 1.00 97.25 86 TYR A C 1
ATOM 673 O O . TYR A 1 86 ? 5.046 -11.914 -4.796 1.00 97.25 86 TYR A O 1
ATOM 681 N N . HIS A 1 87 ? 6.699 -13.357 -5.286 1.00 97.00 87 HIS A N 1
ATOM 682 C CA . HIS A 1 87 ? 5.922 -14.165 -6.230 1.00 97.00 87 HIS A CA 1
ATOM 683 C C . HIS A 1 87 ? 4.526 -14.511 -5.726 1.00 97.00 87 HIS A C 1
ATOM 685 O O . HIS A 1 87 ? 3.551 -14.310 -6.445 1.00 97.00 87 HIS A O 1
ATOM 691 N N . SER A 1 88 ? 4.406 -14.999 -4.487 1.00 96.06 88 SER A N 1
ATOM 692 C CA . SER A 1 88 ? 3.104 -15.393 -3.937 1.00 96.06 88 SER A CA 1
ATOM 693 C C . SER A 1 88 ? 2.147 -14.209 -3.789 1.00 96.06 88 SER A C 1
ATOM 695 O O . SER A 1 88 ? 0.957 -14.358 -4.058 1.00 96.06 88 SER A O 1
ATOM 697 N N . ALA A 1 89 ? 2.647 -13.045 -3.368 1.00 96.00 89 ALA A N 1
ATOM 698 C CA . ALA A 1 89 ? 1.821 -11.859 -3.169 1.00 96.00 89 ALA A CA 1
ATOM 699 C C . ALA A 1 89 ? 1.348 -11.283 -4.513 1.00 96.00 89 ALA A C 1
ATOM 701 O O . ALA A 1 89 ? 0.163 -11.013 -4.694 1.00 96.00 89 ALA A O 1
ATOM 702 N N . ILE A 1 90 ? 2.251 -11.178 -5.490 1.00 97.50 90 ILE A N 1
ATOM 703 C CA . ILE A 1 90 ? 1.923 -10.709 -6.843 1.00 97.50 90 ILE A CA 1
ATOM 704 C C . ILE A 1 90 ? 0.967 -11.686 -7.543 1.00 97.50 90 ILE A C 1
ATOM 706 O O . ILE A 1 90 ? -0.039 -11.253 -8.104 1.00 97.50 90 ILE A O 1
ATOM 710 N N . SER A 1 91 ? 1.202 -12.998 -7.414 1.00 96.31 91 SER A N 1
ATOM 711 C CA . SER A 1 91 ? 0.314 -14.035 -7.963 1.00 96.31 91 SER A CA 1
ATOM 712 C C . SER A 1 91 ? -1.109 -13.927 -7.418 1.00 96.31 91 SER A C 1
ATOM 714 O O . SER A 1 91 ? -2.056 -14.147 -8.164 1.00 96.31 91 SER A O 1
ATOM 716 N N . LYS A 1 92 ? -1.286 -13.589 -6.131 1.00 95.56 92 LYS A N 1
ATOM 717 C CA . LYS A 1 92 ? -2.620 -13.431 -5.529 1.00 95.56 92 LYS A CA 1
ATOM 718 C C . LYS A 1 92 ? -3.410 -12.313 -6.213 1.00 95.56 92 LYS A C 1
ATOM 720 O O . LYS A 1 92 ? -4.581 -12.494 -6.523 1.00 95.56 92 LYS A O 1
ATOM 725 N N . VAL A 1 93 ? -2.762 -11.178 -6.470 1.00 96.69 93 VAL A N 1
ATOM 726 C CA . VAL A 1 93 ? -3.388 -10.027 -7.137 1.00 96.69 93 VAL A CA 1
ATOM 727 C C . VAL A 1 93 ? -3.728 -10.351 -8.597 1.00 96.69 93 VAL A C 1
ATOM 729 O O . VAL A 1 93 ? -4.823 -10.022 -9.052 1.00 96.69 93 VAL A O 1
ATOM 732 N N . GLU A 1 94 ? -2.843 -11.053 -9.313 1.00 95.75 94 GLU A N 1
ATOM 733 C CA . GLU A 1 94 ? -3.122 -11.520 -10.681 1.00 95.75 94 GLU A CA 1
ATOM 734 C C . GLU A 1 94 ? -4.253 -12.559 -10.728 1.00 95.75 94 GLU A C 1
ATOM 736 O O . GLU A 1 94 ? -5.124 -12.479 -11.593 1.00 95.75 94 GLU A O 1
ATOM 741 N N . ALA A 1 95 ? -4.289 -13.499 -9.778 1.00 94.56 95 ALA A N 1
ATOM 742 C CA . ALA A 1 95 ? -5.342 -14.511 -9.672 1.00 94.56 95 ALA A CA 1
ATOM 743 C C . ALA A 1 95 ? -6.724 -13.902 -9.380 1.00 94.56 95 ALA A C 1
ATOM 745 O O . ALA A 1 95 ? -7.738 -14.460 -9.791 1.00 94.56 95 ALA A O 1
ATOM 746 N N . ALA A 1 96 ? -6.763 -12.739 -8.725 1.00 94.12 96 ALA A N 1
ATOM 747 C CA . ALA A 1 96 ? -7.975 -11.950 -8.521 1.00 94.12 96 ALA A CA 1
ATOM 748 C C . ALA A 1 96 ? -8.407 -11.150 -9.773 1.00 94.12 96 ALA A C 1
ATOM 750 O O . ALA A 1 96 ? -9.422 -10.458 -9.745 1.00 94.12 96 ALA A O 1
ATOM 751 N N . GLY A 1 97 ? -7.661 -11.238 -10.882 1.00 95.50 97 GLY A N 1
ATOM 752 C CA . GLY A 1 97 ? -7.981 -10.582 -12.154 1.00 95.50 97 GLY A CA 1
ATOM 753 C C . GLY A 1 97 ? -7.443 -9.153 -12.294 1.00 95.50 97 GLY A C 1
ATOM 754 O O . GLY A 1 97 ? -7.816 -8.436 -13.234 1.00 95.50 97 GLY A O 1
ATOM 755 N N . TYR A 1 98 ? -6.560 -8.719 -11.392 1.00 96.75 98 TYR A N 1
ATOM 756 C CA . TYR A 1 98 ? -5.961 -7.388 -11.445 1.00 96.75 98 TYR A CA 1
ATOM 757 C C . TYR A 1 98 ? -4.532 -7.398 -11.982 1.00 96.75 98 TYR A C 1
ATOM 759 O O . TYR A 1 98 ? -3.841 -8.409 -11.984 1.00 96.75 98 TYR A O 1
ATOM 767 N N . ILE A 1 99 ? -4.081 -6.224 -12.421 1.00 96.81 99 ILE A N 1
ATOM 768 C CA . ILE A 1 99 ? -2.689 -5.963 -12.780 1.00 96.81 99 ILE A CA 1
ATOM 769 C C . ILE A 1 99 ? -2.029 -5.304 -11.562 1.00 96.81 99 ILE A C 1
ATOM 771 O O . ILE A 1 99 ? -2.389 -4.167 -11.247 1.00 96.81 99 ILE A O 1
ATOM 775 N N . PRO A 1 100 ? -1.090 -5.972 -10.871 1.00 97.56 100 PRO A N 1
ATOM 776 C CA . PRO A 1 100 ? -0.350 -5.383 -9.760 1.00 97.56 100 PRO A CA 1
ATOM 777 C C . PRO A 1 100 ? 0.448 -4.169 -10.243 1.00 97.56 100 PRO A C 1
ATOM 779 O O . PRO A 1 100 ? 1.238 -4.272 -11.183 1.00 97.56 100 PRO A O 1
ATOM 782 N N . THR A 1 101 ? 0.250 -3.015 -9.610 1.00 97.12 101 THR A N 1
ATOM 783 C CA . THR A 1 101 ? 0.904 -1.754 -9.989 1.00 97.12 101 THR A CA 1
ATOM 784 C C . THR A 1 101 ? 1.567 -1.070 -8.806 1.00 97.12 101 THR A C 1
ATOM 786 O O . THR A 1 101 ? 1.066 -1.105 -7.685 1.00 97.12 101 THR A O 1
ATOM 789 N N . THR A 1 102 ? 2.703 -0.430 -9.064 1.00 96.94 102 THR A N 1
ATOM 790 C CA . THR A 1 102 ? 3.441 0.379 -8.094 1.00 96.94 102 THR A CA 1
ATOM 791 C C . THR A 1 102 ? 4.084 1.599 -8.770 1.00 96.94 102 THR A C 1
ATOM 793 O O . THR A 1 102 ? 3.872 1.837 -9.962 1.00 96.94 102 THR A O 1
ATOM 796 N N . ARG A 1 103 ? 4.854 2.402 -8.030 1.00 96.56 103 ARG A N 1
ATOM 797 C CA . ARG A 1 103 ? 5.694 3.470 -8.574 1.00 96.56 103 ARG A CA 1
ATOM 798 C C . ARG A 1 103 ? 7.139 3.013 -8.708 1.00 96.56 103 ARG A C 1
ATOM 800 O O . ARG A 1 103 ? 7.658 2.264 -7.881 1.00 96.56 103 ARG A O 1
ATOM 807 N N . ALA A 1 104 ? 7.796 3.518 -9.738 1.00 96.00 104 ALA A N 1
ATOM 808 C CA . ALA A 1 104 ? 9.198 3.288 -10.018 1.00 96.00 104 ALA A CA 1
ATOM 809 C C . ALA A 1 104 ? 9.961 4.607 -10.133 1.00 96.00 104 ALA A C 1
ATOM 811 O O . ALA A 1 104 ? 9.395 5.651 -10.463 1.00 96.00 104 ALA A O 1
ATOM 812 N N . ARG A 1 105 ? 11.266 4.523 -9.894 1.00 96.12 105 ARG A N 1
ATOM 813 C CA . ARG A 1 105 ? 12.269 5.498 -10.306 1.00 96.12 105 ARG A CA 1
ATOM 814 C C . ARG A 1 105 ? 13.019 4.897 -11.485 1.00 96.12 105 ARG A C 1
ATOM 816 O O . ARG A 1 105 ? 13.503 3.773 -11.383 1.00 96.12 105 ARG A O 1
ATOM 823 N N . LEU A 1 106 ? 13.126 5.647 -12.573 1.00 95.94 106 LEU A N 1
ATOM 824 C CA . LEU A 1 106 ? 13.895 5.266 -13.752 1.00 95.94 106 LEU A CA 1
ATOM 825 C C . LEU A 1 106 ? 15.026 6.270 -13.937 1.00 95.94 106 LEU A C 1
ATOM 827 O O . LEU A 1 106 ? 14.779 7.463 -14.102 1.00 95.94 106 LEU A O 1
ATOM 831 N N . TRP A 1 107 ? 16.259 5.781 -13.930 1.00 95.81 107 TRP A N 1
ATOM 832 C CA . TRP A 1 107 ? 17.435 6.543 -14.336 1.00 95.81 107 TRP A CA 1
ATOM 833 C C . TRP A 1 107 ? 18.033 5.898 -15.582 1.00 95.81 107 TRP A C 1
ATOM 835 O O . TRP A 1 107 ? 18.136 4.672 -15.657 1.00 95.81 107 TRP A O 1
ATOM 845 N N . ALA A 1 108 ? 18.415 6.709 -16.564 1.00 95.12 108 ALA A N 1
ATOM 846 C CA . ALA A 1 108 ? 19.067 6.231 -17.772 1.00 95.12 108 ALA A CA 1
ATOM 847 C C . ALA A 1 108 ? 20.059 7.255 -18.329 1.00 95.12 108 ALA A C 1
ATOM 849 O O . ALA A 1 108 ? 19.861 8.466 -18.234 1.00 95.12 108 ALA A O 1
ATOM 850 N N . VAL A 1 109 ? 21.119 6.753 -18.954 1.00 94.12 109 VAL A N 1
ATOM 851 C CA . VAL A 1 109 ? 22.127 7.551 -19.652 1.00 94.12 109 VAL A CA 1
ATOM 852 C C . VAL A 1 109 ? 22.688 6.757 -20.819 1.00 94.12 109 VAL A C 1
ATOM 854 O O . VAL A 1 109 ? 22.910 5.552 -20.733 1.00 94.12 109 VAL A O 1
ATOM 857 N N . GLU A 1 110 ? 22.953 7.438 -21.920 1.00 92.81 110 GLU A N 1
ATOM 858 C CA . GLU A 1 110 ? 23.691 6.871 -23.037 1.00 92.81 110 GLU A CA 1
ATOM 859 C C . GLU A 1 110 ? 25.171 7.271 -22.899 1.00 92.81 110 GLU A C 1
ATOM 861 O O . GLU A 1 110 ? 25.475 8.454 -22.794 1.00 92.81 110 GLU A O 1
ATOM 866 N N . ARG A 1 111 ? 26.104 6.310 -22.863 1.00 90.38 111 ARG A N 1
ATOM 867 C CA . ARG A 1 111 ? 27.550 6.568 -22.705 1.00 90.38 111 ARG A CA 1
ATOM 868 C C . ARG A 1 111 ? 28.360 5.921 -23.812 1.00 90.38 111 ARG A C 1
ATOM 870 O O . ARG A 1 111 ? 28.048 4.819 -24.264 1.00 90.38 111 ARG A O 1
ATOM 877 N N . ARG A 1 112 ? 29.438 6.582 -24.239 1.00 86.25 112 ARG A N 1
ATOM 878 C CA . ARG A 1 112 ? 30.376 5.992 -25.205 1.00 86.25 112 ARG A CA 1
ATOM 879 C C . ARG A 1 112 ? 31.105 4.813 -24.569 1.00 86.25 112 ARG A C 1
ATOM 881 O O . ARG A 1 112 ? 31.681 4.949 -23.491 1.00 86.25 112 ARG A O 1
ATOM 888 N N . GLY A 1 113 ? 31.079 3.661 -25.237 1.00 76.31 113 GLY A N 1
ATOM 889 C CA . GLY A 1 113 ? 31.893 2.521 -24.837 1.00 76.31 113 GLY A CA 1
ATOM 890 C C . GLY A 1 113 ? 33.378 2.824 -25.031 1.00 76.31 113 GLY A C 1
ATOM 891 O O . GLY A 1 113 ? 33.759 3.482 -25.997 1.00 76.31 113 GLY A O 1
ATOM 892 N N . TRP A 1 114 ? 34.223 2.314 -24.134 1.00 71.94 114 TRP A N 1
ATOM 893 C CA . TRP A 1 114 ? 35.683 2.377 -24.291 1.00 71.94 114 TRP A CA 1
ATOM 894 C C . TRP A 1 114 ? 36.164 1.650 -25.563 1.00 71.94 114 TRP A C 1
ATOM 896 O O . TRP A 1 114 ? 37.214 1.967 -26.112 1.00 71.94 114 TRP A O 1
ATOM 906 N N . ASP A 1 115 ? 35.379 0.681 -26.034 1.00 67.00 115 ASP A N 1
ATOM 907 C CA . ASP A 1 115 ? 35.696 -0.272 -27.095 1.00 67.00 115 ASP A CA 1
ATOM 908 C C . ASP A 1 115 ? 34.874 -0.092 -28.387 1.00 67.00 115 ASP A C 1
ATOM 910 O O . ASP A 1 115 ? 35.007 -0.904 -29.301 1.00 67.00 115 ASP A O 1
ATOM 914 N N . GLY A 1 116 ? 34.023 0.937 -28.505 1.00 68.50 116 GLY A N 1
ATOM 915 C CA . GLY A 1 116 ? 33.218 1.136 -29.717 1.00 68.50 116 GLY A CA 1
ATOM 916 C C . GLY A 1 116 ? 31.909 1.912 -29.511 1.00 68.50 116 GLY A C 1
ATOM 917 O O . GLY A 1 116 ? 31.959 3.062 -29.075 1.00 68.50 116 GLY A O 1
ATOM 918 N N . PRO A 1 117 ? 30.740 1.354 -29.897 1.00 78.25 117 PRO A N 1
ATOM 919 C CA . PRO A 1 117 ? 29.487 2.102 -29.990 1.00 78.25 117 PRO A CA 1
ATOM 920 C C . PRO A 1 117 ? 28.968 2.571 -28.628 1.00 78.25 117 PRO A C 1
ATOM 922 O O . PRO A 1 117 ? 29.318 2.037 -27.572 1.00 78.25 117 PRO A O 1
ATOM 925 N N . THR A 1 118 ? 28.094 3.573 -28.668 1.00 83.50 118 THR A N 1
ATOM 926 C CA . THR A 1 118 ? 27.391 4.065 -27.489 1.00 83.50 118 THR A CA 1
ATOM 927 C C . THR A 1 118 ? 26.484 2.986 -26.895 1.00 83.50 118 THR A C 1
ATOM 929 O O . THR A 1 118 ? 25.823 2.246 -27.624 1.00 83.50 118 THR A O 1
ATOM 932 N N . LYS A 1 119 ? 26.462 2.887 -25.565 1.00 87.56 119 LYS A N 1
ATOM 933 C CA . LYS A 1 119 ? 25.661 1.927 -24.801 1.00 87.56 119 LYS A CA 1
ATOM 934 C C . LYS A 1 119 ? 24.729 2.689 -23.864 1.00 87.56 119 LYS A C 1
ATOM 936 O O . LYS A 1 119 ? 25.133 3.660 -23.225 1.00 87.56 119 LYS A O 1
ATOM 941 N N . VAL A 1 120 ? 23.479 2.244 -23.776 1.00 90.06 120 VAL A N 1
ATOM 942 C CA . VAL A 1 120 ? 22.536 2.753 -22.777 1.00 90.06 120 VAL A CA 1
ATOM 943 C C . VAL A 1 120 ? 22.776 2.014 -21.468 1.00 90.06 120 VAL A C 1
ATOM 945 O O . VAL A 1 120 ? 22.801 0.785 -21.428 1.00 90.06 120 VAL A O 1
ATOM 948 N N . HIS A 1 121 ? 22.934 2.781 -20.402 1.00 91.56 121 HIS A N 1
ATOM 949 C CA . HIS A 1 121 ? 22.927 2.315 -19.028 1.00 91.56 121 HIS A CA 1
ATOM 950 C C . HIS A 1 121 ? 21.625 2.770 -18.394 1.00 91.56 121 HIS A C 1
ATOM 952 O O . HIS A 1 121 ? 21.229 3.924 -18.552 1.00 91.56 121 HIS A O 1
ATOM 958 N N . ALA A 1 122 ? 20.969 1.870 -17.680 1.00 93.75 122 ALA A N 1
ATOM 959 C CA . ALA A 1 122 ? 19.725 2.166 -17.004 1.00 93.75 122 ALA A CA 1
ATOM 960 C C . ALA A 1 122 ? 19.695 1.485 -15.644 1.00 93.75 122 ALA A C 1
ATOM 962 O O . ALA A 1 122 ? 20.366 0.476 -15.433 1.00 93.75 122 ALA A O 1
ATOM 963 N N . ARG A 1 123 ? 18.917 2.074 -14.744 1.00 95.00 123 ARG A N 1
ATOM 964 C CA . ARG A 1 123 ? 18.592 1.522 -13.440 1.00 95.00 123 ARG A CA 1
ATOM 965 C C . ARG A 1 123 ? 17.133 1.810 -13.157 1.00 95.00 123 ARG A C 1
ATOM 967 O O . ARG A 1 123 ? 16.704 2.967 -13.247 1.00 95.00 123 ARG A O 1
ATOM 974 N N . VAL A 1 124 ? 16.390 0.770 -12.810 1.00 95.81 124 VAL A N 1
ATOM 975 C CA . VAL A 1 124 ? 15.003 0.902 -12.375 1.00 95.81 124 VAL A CA 1
ATOM 976 C C . VAL A 1 124 ? 14.886 0.405 -10.939 1.00 95.81 124 VAL A C 1
ATOM 978 O O . VAL A 1 124 ? 15.300 -0.703 -10.620 1.00 95.81 124 VAL A O 1
ATOM 981 N N . SER A 1 125 ? 14.283 1.220 -10.077 1.00 95.38 125 SER A N 1
ATOM 982 C CA . SER A 1 125 ? 14.008 0.855 -8.684 1.00 95.38 125 SER A CA 1
ATOM 983 C C . SER A 1 125 ? 12.520 1.035 -8.392 1.00 95.38 125 SER A C 1
ATOM 985 O O . SER A 1 125 ? 11.921 2.036 -8.787 1.00 95.38 125 SER A O 1
ATOM 987 N N . LEU A 1 126 ? 11.910 0.086 -7.689 1.00 96.44 126 LEU A N 1
ATOM 988 C CA . LEU A 1 126 ? 10.483 0.052 -7.376 1.00 96.44 126 LEU A CA 1
ATOM 989 C C . LEU A 1 126 ? 10.213 0.408 -5.913 1.00 96.44 126 LEU A C 1
ATOM 991 O O . LEU A 1 126 ? 10.997 0.082 -5.019 1.00 96.44 126 LEU A O 1
ATOM 995 N N . ALA A 1 127 ? 9.066 1.038 -5.670 1.00 95.56 127 ALA A N 1
ATOM 996 C CA . ALA A 1 127 ? 8.504 1.227 -4.339 1.00 95.56 127 ALA A CA 1
ATOM 997 C C . ALA A 1 127 ? 7.655 0.006 -3.964 1.00 95.56 127 ALA A C 1
ATOM 999 O O . ALA A 1 127 ? 6.467 -0.062 -4.269 1.00 95.56 127 ALA A O 1
ATOM 1000 N N . LEU A 1 128 ? 8.255 -0.997 -3.330 1.00 94.62 128 LEU A N 1
ATOM 1001 C CA . LEU A 1 128 ? 7.520 -2.142 -2.797 1.00 94.62 128 LEU A CA 1
ATOM 1002 C C . LEU A 1 128 ? 7.655 -2.181 -1.279 1.00 94.62 128 LEU A C 1
ATOM 1004 O O . LEU A 1 128 ? 8.736 -2.001 -0.723 1.00 94.62 128 LEU A O 1
ATOM 1008 N N . ASN A 1 129 ? 6.525 -2.387 -0.608 1.00 93.25 129 ASN A N 1
ATOM 1009 C CA . ASN A 1 129 ? 6.503 -2.728 0.807 1.00 93.25 129 ASN A CA 1
ATOM 1010 C C . ASN A 1 129 ? 6.816 -4.219 0.981 1.00 93.25 129 ASN A C 1
ATOM 1012 O O . ASN A 1 129 ? 6.815 -4.952 -0.001 1.00 93.25 129 ASN A O 1
ATOM 1016 N N . GLU A 1 130 ? 7.003 -4.692 2.214 1.00 93.06 130 GLU A N 1
ATOM 1017 C CA . GLU A 1 130 ? 7.151 -6.132 2.462 1.00 93.06 130 GLU A CA 1
ATOM 1018 C C . GLU A 1 130 ? 6.007 -6.944 1.813 1.00 93.06 130 GLU A C 1
ATOM 1020 O O . GLU A 1 130 ? 4.867 -6.469 1.801 1.00 93.06 130 GLU A O 1
ATOM 1025 N N . PRO A 1 131 ? 6.255 -8.170 1.303 1.00 94.19 131 PRO A N 1
ATOM 1026 C CA . PRO A 1 131 ? 5.266 -8.919 0.520 1.00 94.19 131 PRO A CA 1
ATOM 1027 C C . PRO A 1 131 ? 3.892 -9.075 1.192 1.00 94.19 131 PRO A C 1
ATOM 1029 O O . PRO A 1 131 ? 2.859 -8.992 0.533 1.00 94.19 131 PRO A O 1
ATOM 1032 N N . HIS A 1 132 ? 3.869 -9.260 2.515 1.00 92.75 132 HIS A N 1
ATOM 1033 C CA . HIS A 1 132 ? 2.647 -9.419 3.315 1.00 92.75 132 HIS A CA 1
ATOM 1034 C C . HIS A 1 132 ? 1.908 -8.093 3.596 1.00 92.75 132 HIS A C 1
ATOM 1036 O O . HIS A 1 132 ? 0.855 -8.102 4.225 1.00 92.75 132 HIS A O 1
ATOM 1042 N N . MET A 1 133 ? 2.455 -6.963 3.141 1.00 94.38 133 MET A N 1
ATOM 1043 C CA . MET A 1 133 ? 1.927 -5.607 3.325 1.00 94.38 133 MET A CA 1
ATOM 1044 C C . MET A 1 133 ? 1.516 -4.948 2.004 1.00 94.38 133 MET A C 1
ATOM 1046 O O . MET A 1 133 ? 1.264 -3.745 1.992 1.00 94.38 133 MET A O 1
ATOM 1050 N N . LEU A 1 134 ? 1.490 -5.689 0.891 1.00 95.19 134 LEU A N 1
ATOM 1051 C CA . LEU A 1 134 ? 1.126 -5.157 -0.429 1.00 95.19 134 LEU A CA 1
ATOM 1052 C C . LEU A 1 134 ? -0.388 -4.975 -0.626 1.00 95.19 134 LEU A C 1
ATOM 1054 O O . LEU A 1 134 ? -0.818 -4.299 -1.560 1.00 95.19 134 LEU A O 1
ATOM 1058 N N . TYR A 1 135 ? -1.197 -5.567 0.246 1.00 95.25 135 TYR A N 1
ATOM 1059 C CA . TYR A 1 135 ? -2.656 -5.500 0.259 1.00 95.25 135 TYR A CA 1
ATOM 1060 C C . TYR A 1 135 ? -3.164 -5.816 1.674 1.00 95.25 135 TYR A C 1
ATOM 1062 O O . TYR A 1 135 ? -2.403 -6.376 2.469 1.00 95.25 135 TYR A O 1
ATOM 1070 N N . PRO A 1 136 ? -4.415 -5.459 2.020 1.00 96.38 136 PRO A N 1
ATOM 1071 C CA . PRO A 1 136 ? -4.957 -5.780 3.333 1.00 96.38 136 PRO A CA 1
ATOM 1072 C C . PRO A 1 136 ? -5.113 -7.291 3.543 1.00 96.38 136 PRO A C 1
ATOM 1074 O O . PRO A 1 136 ? -5.344 -8.054 2.603 1.00 96.38 136 PRO A O 1
ATOM 1077 N N . VAL A 1 137 ? -5.002 -7.728 4.798 1.00 95.81 137 VAL A N 1
ATOM 1078 C CA . VAL A 1 137 ? -5.182 -9.135 5.187 1.00 95.81 137 VAL A CA 1
ATOM 1079 C C . VAL A 1 137 ? -6.647 -9.579 5.200 1.00 95.81 137 VAL A C 1
ATOM 1081 O O . VAL A 1 137 ? -6.904 -10.778 5.254 1.00 95.81 137 VAL A O 1
ATOM 1084 N N . ASN A 1 138 ? -7.592 -8.641 5.134 1.00 96.00 138 ASN A N 1
ATOM 1085 C CA . ASN A 1 138 ? -9.029 -8.882 5.036 1.00 96.00 138 ASN A CA 1
ATOM 1086 C C . ASN A 1 138 ? -9.623 -8.259 3.763 1.00 96.00 138 ASN A C 1
ATOM 1088 O O . ASN A 1 138 ? -8.992 -7.429 3.105 1.00 96.00 138 ASN A O 1
ATOM 1092 N N . GLU A 1 139 ? -10.843 -8.673 3.421 1.00 95.12 139 GLU A N 1
ATOM 1093 C CA . GLU A 1 139 ? -11.594 -8.088 2.310 1.00 95.12 139 GLU A CA 1
ATOM 1094 C C . GLU A 1 139 ? -12.159 -6.708 2.690 1.00 95.12 139 GLU A C 1
ATOM 1096 O O . GLU A 1 139 ? -12.415 -6.438 3.868 1.00 95.12 139 GLU A O 1
ATOM 1101 N N . PRO A 1 140 ? -12.368 -5.812 1.710 1.00 94.75 140 PRO A N 1
ATOM 1102 C CA . PRO A 1 140 ? -13.049 -4.550 1.959 1.00 94.75 140 PRO A CA 1
ATOM 1103 C C . PRO A 1 140 ? -14.487 -4.770 2.473 1.00 94.75 140 PRO A C 1
ATOM 1105 O O . PRO A 1 140 ? -15.096 -5.807 2.191 1.00 94.75 140 PRO A O 1
ATOM 1108 N N . PRO A 1 141 ? -15.071 -3.789 3.190 1.00 94.56 141 PRO A N 1
ATOM 1109 C CA . PRO A 1 141 ? -16.468 -3.854 3.609 1.00 94.56 141 PRO A CA 1
ATOM 1110 C C . PRO A 1 141 ? -17.416 -4.113 2.429 1.00 94.56 141 PRO A C 1
ATOM 1112 O O . PRO A 1 141 ? -17.303 -3.485 1.380 1.00 94.56 141 PRO A O 1
ATOM 1115 N N . THR A 1 142 ? -18.394 -5.002 2.620 1.00 91.75 142 THR A N 1
ATOM 1116 C CA . THR A 1 142 ? -19.419 -5.326 1.606 1.00 91.75 142 THR A CA 1
ATOM 1117 C C . THR A 1 142 ? -20.523 -4.272 1.495 1.00 91.75 142 THR A C 1
ATOM 1119 O O . THR A 1 142 ? -21.322 -4.294 0.562 1.00 91.75 142 THR A O 1
ATOM 1122 N N . VAL A 1 143 ? -20.585 -3.356 2.460 1.00 92.44 143 VAL A N 1
ATOM 1123 C CA . VAL A 1 143 ?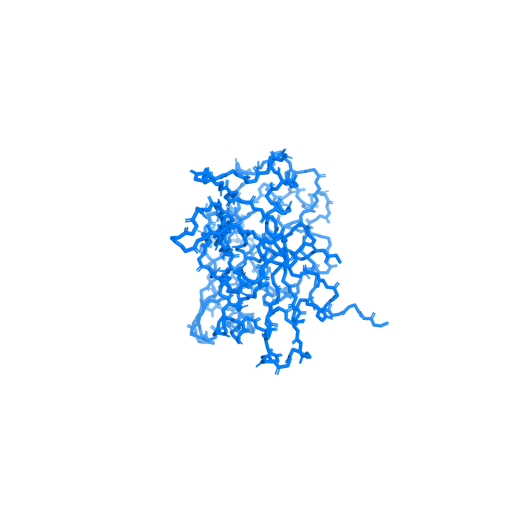 -21.515 -2.223 2.506 1.00 92.44 143 VAL A CA 1
ATOM 1124 C C . VAL A 1 143 ? -20.853 -0.968 1.948 1.00 92.44 143 VAL A C 1
ATOM 1126 O O . VAL A 1 143 ? -19.632 -0.861 1.966 1.00 92.44 143 VAL A O 1
ATOM 1129 N N . SER A 1 144 ? -21.645 0.011 1.507 1.00 95.62 144 SER A N 1
ATOM 1130 C CA . SER A 1 144 ? -21.131 1.303 1.041 1.00 95.62 144 SER A CA 1
ATOM 1131 C C . SER A 1 144 ? -20.208 1.950 2.073 1.00 95.62 144 SER A C 1
ATOM 1133 O O . SER A 1 144 ? -20.599 2.208 3.212 1.00 95.62 144 SER A O 1
ATOM 1135 N N . TYR A 1 145 ? -18.979 2.249 1.661 1.00 97.38 145 TYR A N 1
ATOM 1136 C CA . TYR A 1 145 ? -17.964 2.850 2.520 1.00 97.38 145 TYR A CA 1
ATOM 1137 C C . TYR A 1 145 ? -17.101 3.851 1.751 1.00 97.38 145 TYR A C 1
ATOM 1139 O O . TYR A 1 145 ? -17.043 3.810 0.519 1.00 97.38 145 TYR A O 1
ATOM 1147 N N . SER A 1 146 ? -16.424 4.724 2.498 1.00 97.50 146 SER A N 1
ATOM 1148 C CA . SER A 1 146 ? -15.326 5.552 2.000 1.00 97.50 146 SER A CA 1
ATOM 1149 C C . SER A 1 146 ? -14.119 5.406 2.922 1.00 97.50 146 SER A C 1
ATOM 1151 O O . SER A 1 146 ? -14.226 5.532 4.145 1.00 97.50 146 SER A O 1
ATOM 1153 N N . LEU A 1 147 ? -12.972 5.095 2.330 1.00 97.38 147 LEU A N 1
ATOM 1154 C CA . LEU A 1 147 ? -11.700 4.947 3.011 1.00 97.38 147 LEU A CA 1
ATOM 1155 C C . LEU A 1 147 ? -11.083 6.321 3.275 1.00 97.38 147 LEU A C 1
ATOM 1157 O O . LEU A 1 147 ? -10.874 7.113 2.354 1.00 97.38 147 LEU A O 1
ATOM 1161 N N . LEU A 1 148 ? -10.761 6.601 4.535 1.00 97.00 148 LEU A N 1
ATOM 1162 C CA . LEU A 1 148 ? -10.013 7.796 4.891 1.00 97.00 148 LEU A CA 1
ATOM 1163 C C . LEU A 1 148 ? -8.593 7.707 4.299 1.00 97.00 148 LEU A C 1
ATOM 1165 O O . LEU A 1 148 ? -7.987 6.629 4.333 1.00 97.00 148 LEU A O 1
ATOM 1169 N N . PRO A 1 149 ? -8.031 8.819 3.785 1.00 94.94 149 PRO A N 1
ATOM 1170 C CA . PRO A 1 149 ? -6.659 8.845 3.301 1.00 94.94 149 PRO A CA 1
ATOM 1171 C C . PRO A 1 149 ? -5.693 8.435 4.406 1.00 94.94 149 PRO A C 1
ATOM 1173 O O . PRO A 1 149 ? -5.963 8.641 5.592 1.00 94.94 149 PRO A O 1
ATOM 1176 N N . TRP A 1 150 ? -4.545 7.888 4.017 1.00 93.06 150 TRP A N 1
ATOM 1177 C CA . TRP A 1 150 ? -3.493 7.561 4.971 1.00 93.06 150 TRP A CA 1
ATOM 1178 C C . TRP A 1 150 ? -3.060 8.819 5.740 1.00 93.06 150 TRP A C 1
ATOM 1180 O O . TRP A 1 150 ? -2.836 9.871 5.144 1.00 93.06 150 TRP A O 1
ATOM 1190 N N . GLY A 1 151 ? -2.925 8.709 7.061 1.00 93.56 151 GLY A N 1
ATOM 1191 C CA . GLY A 1 151 ? -2.533 9.821 7.926 1.00 93.56 151 GLY A CA 1
ATOM 1192 C C . GLY A 1 151 ? -1.763 9.354 9.154 1.00 93.56 151 GLY A C 1
ATOM 1193 O O . GLY A 1 151 ? -1.127 8.299 9.139 1.00 93.56 151 GLY A O 1
ATOM 1194 N N . ASN A 1 152 ? -1.799 10.157 10.217 1.00 92.94 152 ASN A N 1
ATOM 1195 C CA . ASN A 1 152 ? -1.087 9.843 11.452 1.00 92.94 152 ASN A CA 1
ATOM 1196 C C . ASN A 1 152 ? -1.623 8.566 12.115 1.00 92.94 152 ASN A C 1
ATOM 1198 O O . ASN A 1 152 ? -2.817 8.266 12.070 1.00 92.94 152 ASN A O 1
ATOM 1202 N N . ALA A 1 153 ? -0.719 7.843 12.776 1.00 96.06 153 ALA A N 1
ATOM 1203 C CA . ALA A 1 153 ? -1.048 6.648 13.536 1.00 96.06 153 ALA A CA 1
ATOM 1204 C C . ALA A 1 153 ? -1.687 7.015 14.882 1.00 96.06 153 ALA A C 1
ATOM 1206 O O . ALA A 1 153 ? -1.099 7.763 15.665 1.00 96.06 153 ALA A O 1
ATOM 1207 N N . PHE A 1 154 ? -2.845 6.433 15.189 1.00 97.00 154 PHE A N 1
ATOM 1208 C CA . PHE A 1 154 ? -3.481 6.543 16.499 1.00 97.00 154 PHE A CA 1
ATOM 1209 C C . PHE A 1 154 ? -3.718 5.172 17.112 1.00 97.00 154 PHE A C 1
ATOM 1211 O O . PHE A 1 154 ? -4.285 4.287 16.476 1.00 97.00 154 PHE A O 1
ATOM 1218 N N . GLN A 1 155 ? -3.295 5.021 18.363 1.00 97.44 155 GLN A N 1
ATOM 1219 C CA . GLN A 1 155 ? -3.438 3.785 19.121 1.00 97.44 155 GLN A CA 1
ATOM 1220 C C . GLN A 1 155 ? -4.915 3.518 19.431 1.00 97.44 155 GLN A C 1
ATOM 1222 O O . GLN A 1 155 ? -5.620 4.397 19.941 1.00 97.44 155 GLN A O 1
ATOM 1227 N N . VAL A 1 156 ? -5.371 2.309 19.105 1.00 97.88 156 VAL A N 1
ATOM 1228 C CA . VAL A 1 156 ? -6.633 1.765 19.612 1.00 97.88 156 VAL A CA 1
ATOM 1229 C C . VAL A 1 156 ? -6.433 1.413 21.087 1.00 97.88 156 VAL A C 1
ATOM 1231 O O . VAL A 1 156 ? -5.312 1.244 21.545 1.00 97.88 156 VAL A O 1
ATOM 1234 N N . THR A 1 157 ? -7.505 1.417 21.867 1.00 96.62 157 THR A N 1
ATOM 1235 C CA . THR A 1 157 ? -7.480 1.049 23.283 1.00 96.62 157 THR A CA 1
ATOM 1236 C C . THR A 1 157 ? -8.510 -0.029 23.570 1.00 96.62 157 THR A C 1
ATOM 1238 O O . THR A 1 157 ? -9.579 -0.049 22.948 1.00 96.62 157 THR A O 1
ATOM 1241 N N . GLY A 1 158 ? -8.205 -0.885 24.543 1.00 95.06 158 GLY A N 1
ATOM 1242 C CA . GLY A 1 158 ? -9.059 -1.994 24.954 1.00 95.06 158 GLY A CA 1
ATOM 1243 C C . GLY A 1 158 ? -8.864 -3.260 24.121 1.00 95.06 158 GLY A C 1
ATOM 1244 O O . GLY A 1 158 ? -9.694 -4.163 24.228 1.00 95.06 158 GLY A O 1
ATOM 1245 N N . GLU A 1 159 ? -7.810 -3.343 23.298 1.00 96.12 159 GLU A N 1
ATOM 1246 C CA . GLU A 1 159 ? -7.513 -4.491 22.429 1.00 96.12 159 GLU A CA 1
ATOM 1247 C C . GLU A 1 159 ? -7.428 -5.817 23.198 1.00 96.12 159 GLU A C 1
ATOM 1249 O O . GLU A 1 159 ? -7.780 -6.866 22.658 1.00 96.12 159 GLU A O 1
ATOM 1254 N N . GLU A 1 160 ? -7.022 -5.787 24.471 1.00 95.56 160 GLU A N 1
ATOM 1255 C CA . GLU A 1 160 ? -6.959 -6.960 25.347 1.00 95.56 160 GLU A CA 1
ATOM 1256 C C . GLU A 1 160 ? -8.319 -7.648 25.538 1.00 95.56 160 GLU A C 1
ATOM 1258 O O . GLU A 1 160 ? -8.375 -8.859 25.747 1.00 95.56 160 GLU A O 1
ATOM 1263 N N . ASN A 1 161 ? -9.419 -6.905 25.390 1.00 96.38 161 ASN A N 1
ATOM 1264 C CA . ASN A 1 161 ? -10.783 -7.433 25.476 1.00 96.38 161 ASN A CA 1
ATOM 1265 C C . ASN A 1 161 ? -11.287 -7.985 24.132 1.00 96.38 161 ASN A C 1
ATOM 1267 O O . ASN A 1 161 ? -12.389 -8.527 24.055 1.00 96.38 161 ASN A O 1
ATOM 1271 N N . HIS A 1 162 ? -10.491 -7.847 23.067 1.00 96.88 162 HIS A N 1
ATOM 1272 C CA . HIS A 1 162 ? -10.873 -8.163 21.692 1.00 96.88 162 HIS A CA 1
ATOM 1273 C C . HIS A 1 162 ? -9.857 -9.058 20.967 1.00 96.88 162 HIS A C 1
ATOM 1275 O O . HIS A 1 162 ? -9.892 -9.163 19.739 1.00 96.88 162 HIS A O 1
ATOM 1281 N N . LEU A 1 163 ? -8.973 -9.745 21.700 1.00 96.25 163 LEU A N 1
ATOM 1282 C CA . LEU A 1 163 ? -7.928 -10.591 21.109 1.00 96.25 163 LEU A CA 1
ATOM 1283 C C . LEU A 1 163 ? -8.484 -11.657 20.155 1.00 96.25 163 LEU A C 1
ATOM 1285 O O . LEU A 1 163 ? -7.871 -11.915 19.125 1.00 96.25 163 LEU A O 1
ATOM 1289 N N . GLU A 1 164 ? -9.663 -12.221 20.432 1.00 95.81 164 GLU A N 1
ATOM 1290 C CA . GLU A 1 164 ? -10.314 -13.195 19.542 1.00 95.81 164 GLU A CA 1
ATOM 1291 C C . GLU A 1 164 ? -10.670 -12.595 18.170 1.00 95.81 164 GLU A C 1
ATOM 1293 O O . GLU A 1 164 ? -10.545 -13.264 17.148 1.00 95.81 164 GLU A O 1
ATOM 1298 N N . ALA A 1 165 ? -11.088 -11.326 18.135 1.00 96.44 165 ALA A N 1
ATOM 1299 C CA . ALA A 1 165 ? -11.397 -10.618 16.895 1.00 96.44 165 ALA A CA 1
ATOM 1300 C C . ALA A 1 165 ? -10.128 -10.153 16.161 1.00 96.44 165 ALA A C 1
ATOM 1302 O O . ALA A 1 165 ? -10.128 -10.074 14.939 1.00 96.44 165 ALA A O 1
ATOM 1303 N N . ILE A 1 166 ? -9.046 -9.859 16.889 1.00 97.25 166 ILE A N 1
ATOM 1304 C CA . ILE A 1 166 ? -7.785 -9.375 16.307 1.00 97.25 166 ILE A CA 1
ATOM 1305 C C . ILE A 1 166 ? -6.922 -10.531 15.779 1.00 97.25 166 ILE A C 1
ATOM 1307 O O . ILE A 1 166 ? -6.273 -10.388 14.742 1.00 97.25 166 ILE A O 1
ATOM 1311 N N . ALA A 1 167 ? -6.915 -11.677 16.467 1.00 95.75 167 ALA A N 1
ATOM 1312 C CA . ALA A 1 167 ? -6.025 -12.806 16.193 1.00 95.75 167 ALA A CA 1
ATOM 1313 C C . ALA A 1 167 ? -6.000 -13.287 14.726 1.00 95.75 167 ALA A C 1
ATOM 1315 O O . ALA A 1 167 ? -4.896 -13.536 14.237 1.00 95.75 167 ALA A O 1
ATOM 1316 N N . PRO A 1 168 ? -7.130 -13.371 13.989 1.00 95.75 168 PRO A N 1
ATOM 1317 C CA . PRO A 1 168 ? -7.128 -13.796 12.584 1.00 95.75 168 PRO A CA 1
ATOM 1318 C C . PRO A 1 168 ? -6.315 -12.893 11.648 1.00 95.75 168 PRO A C 1
ATOM 1320 O O . PRO A 1 168 ? -5.915 -13.326 10.571 1.00 95.75 168 PRO A O 1
ATOM 1323 N N . HIS A 1 169 ? -6.070 -11.645 12.047 1.00 96.06 169 HIS A N 1
ATOM 1324 C CA . HIS A 1 169 ? -5.409 -10.636 11.221 1.00 96.06 169 HIS A CA 1
ATOM 1325 C C . HIS A 1 169 ? -3.934 -10.437 11.585 1.00 96.06 169 HIS A C 1
ATOM 1327 O O . HIS A 1 169 ? -3.248 -9.633 10.954 1.00 96.06 169 HIS A O 1
ATOM 1333 N N . ILE A 1 170 ? -3.429 -11.144 12.598 1.00 94.94 170 ILE A N 1
ATOM 1334 C CA . ILE A 1 170 ? -2.035 -11.049 13.034 1.00 94.94 170 ILE A CA 1
ATOM 1335 C C . ILE A 1 170 ? -1.139 -11.817 12.064 1.00 94.94 170 ILE A C 1
ATOM 1337 O O . ILE A 1 170 ? -1.379 -12.984 11.769 1.00 94.94 170 ILE A O 1
ATOM 1341 N N . ASN A 1 171 ? -0.048 -11.179 11.643 1.00 93.38 171 ASN A N 1
ATOM 1342 C CA . ASN A 1 171 ? 1.067 -11.848 10.986 1.00 93.38 171 ASN A CA 1
ATOM 1343 C C . ASN A 1 171 ? 2.178 -12.130 12.021 1.00 93.38 171 ASN A C 1
ATOM 1345 O O . ASN A 1 171 ? 2.853 -11.188 12.443 1.00 93.38 171 ASN A O 1
ATOM 1349 N N . PRO A 1 172 ? 2.369 -13.381 12.487 1.00 88.19 172 PRO A N 1
ATOM 1350 C CA . PRO A 1 172 ? 3.307 -13.679 13.567 1.00 88.19 172 PRO A CA 1
ATOM 1351 C C . PRO A 1 172 ? 4.731 -13.192 13.274 1.00 88.19 172 PRO A C 1
ATOM 1353 O O . PRO A 1 172 ? 5.309 -13.493 12.234 1.00 88.19 172 PRO A O 1
ATOM 1356 N N . GLY A 1 173 ? 5.313 -12.449 14.219 1.00 85.56 173 GLY A N 1
ATOM 1357 C CA . GLY A 1 173 ? 6.671 -11.910 14.089 1.00 85.56 173 GLY A CA 1
ATOM 1358 C C . GLY A 1 173 ? 6.799 -10.699 13.158 1.00 85.56 173 GLY A C 1
ATOM 1359 O O . GLY A 1 173 ? 7.910 -10.209 12.967 1.00 85.56 173 GLY A O 1
ATOM 1360 N N . SER A 1 174 ? 5.694 -10.187 12.609 1.00 92.00 174 SER A N 1
ATOM 1361 C CA . SER A 1 174 ? 5.693 -9.009 11.742 1.00 92.00 174 SER A CA 1
ATOM 1362 C C . SER A 1 174 ? 4.459 -8.126 11.957 1.00 92.00 174 SER A C 1
ATOM 1364 O O . SER A 1 174 ? 3.685 -8.316 12.897 1.00 92.00 174 SER A O 1
ATOM 1366 N N . GLU A 1 175 ? 4.318 -7.107 11.114 1.00 94.06 175 GLU A N 1
ATOM 1367 C CA . GLU A 1 175 ? 3.114 -6.282 11.033 1.00 94.06 175 GLU A CA 1
ATOM 1368 C C . GLU A 1 175 ? 2.174 -6.834 9.953 1.00 94.06 175 GLU A C 1
ATOM 1370 O O . GLU A 1 175 ? 2.569 -7.609 9.083 1.00 94.06 175 GLU A O 1
ATOM 1375 N N . SER A 1 176 ? 0.913 -6.432 10.005 1.00 95.56 176 SER A N 1
ATOM 1376 C CA . SER A 1 176 ? -0.048 -6.597 8.919 1.00 95.56 176 SER A CA 1
ATOM 1377 C C . SER A 1 176 ? -0.844 -5.310 8.731 1.00 95.56 176 SER A C 1
ATOM 1379 O O . SER A 1 176 ? -0.956 -4.487 9.646 1.00 95.56 176 SER A O 1
ATOM 1381 N N . ILE A 1 177 ? -1.390 -5.125 7.528 1.00 96.81 177 ILE A N 1
ATOM 1382 C CA . ILE A 1 177 ? -2.347 -4.058 7.232 1.00 96.81 177 ILE A CA 1
ATOM 1383 C C . ILE A 1 177 ? -3.723 -4.685 7.049 1.00 96.81 177 ILE A C 1
ATOM 1385 O O . ILE A 1 177 ? -3.848 -5.685 6.352 1.00 96.81 177 ILE A O 1
ATOM 1389 N N . ALA A 1 178 ? -4.750 -4.086 7.638 1.00 97.56 178 ALA A N 1
ATOM 1390 C CA . ALA A 1 178 ? -6.149 -4.443 7.431 1.00 97.56 178 ALA A CA 1
ATOM 1391 C C . ALA A 1 178 ? -6.967 -3.202 7.050 1.00 97.56 178 ALA A C 1
ATOM 1393 O O . ALA A 1 178 ? -6.529 -2.067 7.260 1.00 97.56 178 ALA A O 1
ATOM 1394 N N . ILE A 1 179 ? -8.166 -3.418 6.516 1.00 98.06 179 ILE A N 1
ATOM 1395 C CA . ILE A 1 179 ? -9.201 -2.389 6.418 1.00 98.06 179 ILE A CA 1
ATOM 1396 C C . ILE A 1 179 ? -10.119 -2.539 7.629 1.00 98.06 179 ILE A C 1
ATOM 1398 O O . ILE A 1 179 ? -10.728 -3.587 7.838 1.00 98.06 179 ILE A O 1
ATOM 1402 N N . GLY A 1 180 ? -10.219 -1.483 8.427 1.00 98.12 180 GLY A N 1
ATOM 1403 C CA . GLY A 1 180 ? -11.164 -1.372 9.531 1.00 98.12 180 GLY A CA 1
ATOM 1404 C C . GLY A 1 180 ? -12.284 -0.389 9.227 1.00 98.12 180 GLY A C 1
ATOM 1405 O O . GLY A 1 180 ? -12.184 0.423 8.311 1.00 98.12 180 GLY A O 1
ATOM 1406 N N . THR A 1 181 ? -13.336 -0.421 10.038 1.00 98.56 181 THR A N 1
ATOM 1407 C CA . THR A 1 181 ? -14.421 0.568 10.017 1.00 98.56 181 THR A CA 1
ATOM 1408 C C . THR A 1 181 ? -14.492 1.318 11.341 1.00 98.56 181 THR A C 1
ATOM 1410 O O . THR A 1 181 ? -14.196 0.759 12.398 1.00 98.56 181 THR A O 1
ATOM 1413 N N . LEU A 1 182 ? -14.853 2.597 11.270 1.00 98.38 182 LEU A N 1
ATOM 1414 C CA . LEU A 1 182 ? -14.934 3.515 12.400 1.00 98.38 182 LEU A CA 1
ATOM 1415 C C . LEU A 1 182 ? -16.403 3.824 12.693 1.00 98.38 182 LEU A C 1
ATOM 1417 O O . LEU A 1 182 ? -17.113 4.331 11.827 1.00 98.38 182 LEU A O 1
ATOM 1421 N N . HIS A 1 183 ? -16.847 3.535 13.914 1.00 97.94 183 HIS A N 1
ATOM 1422 C CA . HIS A 1 183 ? -18.248 3.651 14.320 1.00 97.94 183 HIS A CA 1
ATOM 1423 C C . HIS A 1 183 ? -18.386 4.610 15.488 1.00 97.94 183 HIS A C 1
ATOM 1425 O O . HIS A 1 183 ? -17.674 4.496 16.486 1.00 97.94 183 HIS A O 1
ATOM 1431 N N . ARG A 1 184 ? -19.327 5.548 15.396 1.00 96.56 184 ARG A N 1
ATOM 1432 C CA . ARG A 1 184 ? -19.679 6.396 16.533 1.00 96.56 184 ARG A CA 1
ATOM 1433 C C . ARG A 1 184 ? -20.446 5.566 17.561 1.00 96.56 184 ARG A C 1
ATOM 1435 O O . ARG A 1 184 ? -21.504 5.028 17.251 1.00 96.56 184 ARG A O 1
ATOM 1442 N N . VAL A 1 185 ? -19.951 5.521 18.794 1.00 94.38 185 VAL A N 1
ATOM 1443 C CA . VAL A 1 185 ? -20.623 4.850 19.914 1.00 94.38 185 VAL A CA 1
ATOM 1444 C C . VAL A 1 185 ? -20.779 5.795 21.100 1.00 94.38 185 VAL A C 1
ATOM 1446 O O . VAL A 1 185 ? -19.977 6.707 21.310 1.00 94.38 185 VAL A O 1
ATOM 1449 N N . GLU A 1 186 ? -21.842 5.599 21.873 1.00 91.00 186 GLU A N 1
ATOM 1450 C CA . GLU A 1 186 ? -22.063 6.308 23.131 1.00 91.00 186 GLU A CA 1
ATOM 1451 C C . GLU A 1 186 ? -21.479 5.497 24.284 1.00 91.00 186 GLU A C 1
ATOM 1453 O O . GLU A 1 186 ? -21.793 4.325 24.467 1.00 91.00 186 GLU A O 1
ATOM 1458 N N . THR A 1 187 ? -20.613 6.124 25.072 1.00 81.25 187 THR A N 1
ATOM 1459 C CA . THR A 1 187 ? -20.050 5.545 26.290 1.00 81.25 187 THR A CA 1
ATOM 1460 C C . THR A 1 187 ? -20.414 6.416 27.476 1.00 81.25 187 THR A C 1
ATOM 1462 O O . THR A 1 187 ? -20.154 7.619 27.488 1.00 81.25 187 THR A O 1
ATOM 1465 N N . THR A 1 188 ? -20.975 5.808 28.513 1.00 81.19 188 THR A N 1
ATOM 1466 C CA . THR A 1 188 ? -21.282 6.507 29.760 1.00 81.19 188 THR A CA 1
ATOM 1467 C C . THR A 1 188 ? -20.097 6.367 30.702 1.00 81.19 188 THR A C 1
ATOM 1469 O O . THR A 1 188 ? -19.695 5.264 31.063 1.00 81.19 188 THR A O 1
ATOM 1472 N N . SER A 1 189 ? -19.503 7.491 31.096 1.00 76.50 189 SER A N 1
ATOM 1473 C CA . SER A 1 189 ? -18.436 7.482 32.099 1.00 76.50 189 SER A CA 1
ATOM 1474 C C . SER A 1 189 ? -18.959 7.036 33.467 1.00 76.50 189 SER A C 1
ATOM 1476 O O . SER A 1 189 ? -20.150 7.138 33.754 1.00 76.50 189 SER A O 1
ATOM 1478 N N . THR A 1 190 ? -18.054 6.664 34.375 1.00 75.81 190 THR A N 1
ATOM 1479 C CA . THR A 1 190 ? -18.376 6.298 35.768 1.00 75.81 190 THR A CA 1
ATOM 1480 C C . THR A 1 190 ? -19.131 7.395 36.535 1.00 75.81 190 THR A C 1
ATOM 1482 O O . THR A 1 190 ? -19.735 7.124 37.564 1.00 75.81 190 THR A O 1
ATOM 1485 N N . ARG A 1 191 ? -19.102 8.643 36.043 1.00 83.06 191 ARG A N 1
ATOM 1486 C CA . ARG A 1 191 ? -19.815 9.804 36.603 1.00 83.06 191 ARG A CA 1
ATOM 1487 C C . ARG A 1 191 ? -21.144 10.106 35.892 1.00 83.06 191 ARG A C 1
ATOM 1489 O O . ARG A 1 191 ? -21.673 11.198 36.052 1.00 83.06 191 ARG A O 1
ATOM 1496 N N . GLY A 1 192 ? -21.646 9.199 35.053 1.00 81.06 192 GLY A N 1
ATOM 1497 C CA . GLY A 1 192 ? -22.913 9.357 34.327 1.00 81.06 192 GLY A CA 1
ATOM 1498 C C . GLY A 1 192 ? -22.862 10.282 33.105 1.00 81.06 192 GLY A C 1
ATOM 1499 O O . GLY A 1 192 ? -23.879 10.480 32.450 1.00 81.06 192 GLY A O 1
ATOM 1500 N N . VAL A 1 193 ? -21.699 10.847 32.761 1.00 83.88 193 VAL A N 1
ATOM 1501 C CA . VAL A 1 193 ? -21.554 11.696 31.564 1.00 83.88 193 VAL A CA 1
ATOM 1502 C C . VAL A 1 193 ? -21.476 10.822 30.316 1.00 83.88 193 VAL A C 1
ATOM 1504 O O . VAL A 1 193 ? -20.543 10.018 30.210 1.00 83.88 193 VAL A O 1
ATOM 1507 N N . VAL A 1 194 ? -22.414 11.014 29.384 1.00 85.06 194 VAL A N 1
ATOM 1508 C CA . VAL A 1 194 ? -22.406 10.406 28.045 1.00 85.06 194 VAL A CA 1
ATOM 1509 C C . VAL A 1 194 ? -21.313 11.058 27.199 1.00 85.06 194 VAL A C 1
ATOM 1511 O O . VAL A 1 194 ? -21.220 12.282 27.109 1.00 85.06 194 VAL A O 1
ATOM 1514 N N . LYS A 1 195 ? -20.462 10.235 26.594 1.00 86.00 195 LYS A N 1
ATOM 1515 C CA . LYS A 1 195 ? -19.399 10.635 25.672 1.00 86.00 195 LYS A CA 1
ATOM 1516 C C . LYS A 1 195 ? -19.586 9.906 24.353 1.00 86.00 195 LYS A C 1
ATOM 1518 O O . LYS A 1 195 ? -19.924 8.729 24.345 1.00 86.00 195 LYS A O 1
ATOM 1523 N N . HIS A 1 196 ? -19.300 10.583 23.249 1.00 90.12 196 HIS A N 1
ATOM 1524 C CA . HIS A 1 196 ? -19.179 9.925 21.954 1.00 90.12 196 HIS A CA 1
ATOM 1525 C C . HIS A 1 196 ? -17.724 9.517 21.737 1.00 90.12 196 HIS A C 1
ATOM 1527 O O . HIS A 1 196 ? -16.825 10.362 21.771 1.00 90.12 196 HIS A O 1
ATOM 1533 N N . THR A 1 197 ? -17.497 8.228 21.529 1.00 94.75 197 THR A N 1
ATOM 1534 C CA . THR A 1 197 ? -16.196 7.662 21.168 1.00 94.75 197 THR A CA 1
ATOM 1535 C C . THR A 1 197 ? -16.293 6.982 19.809 1.00 94.75 197 THR A C 1
ATOM 1537 O O . THR A 1 197 ? -17.379 6.831 19.243 1.00 94.75 197 THR A O 1
ATOM 1540 N N . VAL A 1 198 ? -15.137 6.645 19.246 1.00 97.81 198 VAL A N 1
ATOM 1541 C CA . VAL A 1 198 ? -15.044 5.918 17.983 1.00 97.81 198 VAL A CA 1
ATOM 1542 C C . VAL A 1 198 ? -14.626 4.486 18.281 1.00 97.81 198 VAL A C 1
ATOM 1544 O O . VAL A 1 198 ? -13.495 4.248 18.701 1.00 97.81 198 VAL A O 1
ATOM 1547 N N . GLU A 1 199 ? -15.534 3.543 18.063 1.00 98.19 199 GLU A N 1
ATOM 1548 C CA . GLU A 1 199 ? -15.238 2.114 18.075 1.00 98.19 199 GLU A CA 1
ATOM 1549 C C . GLU A 1 199 ? -14.619 1.709 16.735 1.00 98.19 199 GLU A C 1
ATOM 1551 O O . GLU A 1 199 ? -15.083 2.115 15.667 1.00 98.19 199 GLU A O 1
ATOM 1556 N N . VAL A 1 200 ? -13.558 0.910 16.795 1.00 98.56 200 VAL A N 1
ATOM 1557 C CA . VAL A 1 200 ? -12.878 0.370 15.620 1.00 98.56 200 VAL A CA 1
ATOM 1558 C C . VAL A 1 200 ? -13.319 -1.074 15.441 1.00 98.56 200 VAL A C 1
ATOM 1560 O O . VAL A 1 200 ? -13.310 -1.855 16.395 1.00 98.56 200 VAL A O 1
ATOM 1563 N N . ARG A 1 201 ? -13.699 -1.443 14.216 1.00 98.50 201 ARG A N 1
ATOM 1564 C CA . ARG A 1 201 ? -14.114 -2.809 13.878 1.00 98.50 201 ARG A CA 1
ATOM 1565 C C . ARG A 1 201 ? -13.327 -3.369 12.702 1.00 98.50 201 ARG A C 1
ATOM 1567 O O . ARG A 1 201 ? -13.081 -2.644 11.741 1.00 98.50 201 ARG A O 1
ATOM 1574 N N . ILE A 1 202 ? -13.018 -4.661 12.745 1.00 98.12 202 ILE A N 1
ATOM 1575 C CA . ILE A 1 202 ? -12.509 -5.442 11.607 1.00 98.12 202 ILE A CA 1
ATOM 1576 C C . ILE A 1 202 ? -13.536 -6.526 11.309 1.00 98.12 202 ILE A C 1
ATOM 1578 O O . ILE A 1 202 ? -14.016 -7.180 12.233 1.00 98.12 202 ILE A O 1
ATOM 1582 N N . ASP A 1 203 ? -13.940 -6.654 10.046 1.00 96.31 203 ASP A N 1
ATOM 1583 C CA . ASP A 1 203 ? -14.947 -7.628 9.598 1.00 96.31 203 ASP A CA 1
ATOM 1584 C C . ASP A 1 203 ? -16.231 -7.608 10.457 1.00 96.31 203 ASP A C 1
ATOM 1586 O O . ASP A 1 203 ? -16.820 -8.630 10.803 1.00 96.31 203 ASP A O 1
ATOM 1590 N N . GLY A 1 204 ? -16.645 -6.401 10.863 1.00 96.12 204 GLY A N 1
ATOM 1591 C CA . GLY A 1 204 ? -17.824 -6.164 11.703 1.00 96.12 204 GLY A CA 1
ATOM 1592 C C . GLY A 1 204 ? -17.644 -6.448 13.201 1.00 96.12 204 GLY A C 1
ATOM 1593 O O . GLY A 1 204 ? -18.544 -6.128 13.976 1.00 96.12 204 GLY A O 1
ATOM 1594 N N . ARG A 1 205 ? -16.497 -6.981 13.640 1.00 97.88 205 ARG A N 1
ATOM 1595 C CA . ARG A 1 205 ? -16.191 -7.275 15.049 1.00 97.88 205 ARG A CA 1
ATOM 1596 C C . ARG A 1 205 ? -15.400 -6.133 15.684 1.00 97.88 205 ARG A C 1
ATOM 1598 O O . ARG A 1 205 ? -14.430 -5.661 15.099 1.00 97.88 205 ARG A O 1
ATOM 1605 N N . ALA A 1 206 ? -15.793 -5.702 16.882 1.00 97.94 206 ALA A N 1
ATOM 1606 C CA . ALA A 1 206 ? -15.057 -4.687 17.637 1.00 97.94 206 ALA A CA 1
ATOM 1607 C C . ALA A 1 206 ? -13.641 -5.170 17.982 1.00 97.94 206 ALA A C 1
ATOM 1609 O O . ALA A 1 206 ? -13.463 -6.303 18.431 1.00 97.94 206 ALA A O 1
ATOM 1610 N N . VAL A 1 207 ? -12.658 -4.293 17.768 1.00 97.94 207 VAL A N 1
ATOM 1611 C CA . VAL A 1 207 ? -11.239 -4.505 18.103 1.00 97.94 207 VAL A CA 1
ATOM 1612 C C . VAL A 1 207 ? -10.711 -3.481 19.112 1.00 97.94 207 VAL A C 1
ATOM 1614 O O . VAL A 1 207 ? -9.515 -3.431 19.379 1.00 97.94 207 VAL A O 1
ATOM 1617 N N . GLY A 1 208 ? -11.606 -2.667 19.673 1.00 97.62 208 GLY A N 1
ATOM 1618 C CA . GLY A 1 208 ? -11.317 -1.624 20.649 1.00 97.62 208 GLY A CA 1
ATOM 1619 C C . GLY A 1 208 ? -11.871 -0.268 20.218 1.00 97.62 208 GLY A C 1
ATOM 1620 O O . GLY A 1 208 ? -12.708 -0.163 19.319 1.00 97.62 208 GLY A O 1
ATOM 1621 N N . SER A 1 209 ? -11.403 0.795 20.866 1.00 97.38 209 SER A N 1
ATOM 1622 C CA . SER A 1 209 ? -11.868 2.163 20.613 1.00 97.38 209 SER A CA 1
ATOM 1623 C C . SER A 1 209 ? -10.731 3.177 20.599 1.00 97.38 209 SER A C 1
ATOM 1625 O O . SER A 1 209 ? -9.693 2.987 21.233 1.00 97.38 209 SER A O 1
ATOM 1627 N N . LEU A 1 210 ? -10.930 4.289 19.898 1.00 96.94 210 LEU A N 1
ATOM 1628 C CA . LEU A 1 210 ? -10.069 5.456 20.030 1.00 96.94 210 LEU A CA 1
ATOM 1629 C C . LEU A 1 210 ? -10.352 6.167 21.357 1.00 96.94 210 LEU A C 1
ATOM 1631 O O . LEU A 1 210 ? -11.493 6.257 21.813 1.00 96.94 210 LEU A O 1
ATOM 1635 N N . THR A 1 211 ? -9.313 6.750 21.954 1.00 93.31 211 THR A N 1
ATOM 1636 C CA . THR A 1 211 ? -9.440 7.468 23.232 1.00 93.31 211 THR A CA 1
ATOM 1637 C C . THR A 1 211 ? -10.441 8.625 23.152 1.00 93.31 211 THR A C 1
ATOM 1639 O O . THR A 1 211 ? -10.753 9.135 22.071 1.00 93.31 211 THR A O 1
ATOM 1642 N N . SER A 1 212 ? -10.892 9.133 24.304 1.00 89.94 212 SER A N 1
ATOM 1643 C CA . SER A 1 212 ? -11.727 10.343 24.348 1.00 89.94 212 SER A CA 1
ATOM 1644 C C . SER A 1 212 ? -11.028 11.590 23.796 1.00 89.94 212 SER A C 1
ATOM 1646 O O . SER A 1 212 ? -11.703 12.548 23.437 1.00 89.94 212 SER A O 1
ATOM 1648 N N . THR A 1 213 ? -9.694 11.589 23.744 1.00 91.75 213 THR A N 1
ATOM 1649 C CA . THR A 1 213 ? -8.898 12.681 23.169 1.00 91.75 213 THR A CA 1
ATOM 1650 C C . THR A 1 213 ? -8.828 12.569 21.649 1.00 91.75 213 THR A C 1
ATOM 1652 O O . THR A 1 213 ? -8.918 13.573 20.953 1.00 91.75 213 THR A O 1
ATOM 1655 N N . THR A 1 214 ? -8.701 11.350 21.124 1.00 93.88 214 THR A N 1
ATOM 1656 C CA . THR A 1 214 ? -8.546 11.102 19.686 1.00 93.88 214 THR A CA 1
ATOM 1657 C C . THR A 1 214 ? -9.883 11.051 18.949 1.00 93.88 214 THR A C 1
ATOM 1659 O O . THR A 1 214 ? -9.984 11.563 17.837 1.00 93.88 214 THR A O 1
ATOM 1662 N N . SER A 1 215 ? -10.917 10.465 19.558 1.00 95.50 215 SER A N 1
ATOM 1663 C CA . SER A 1 215 ? -12.242 10.285 18.946 1.00 95.50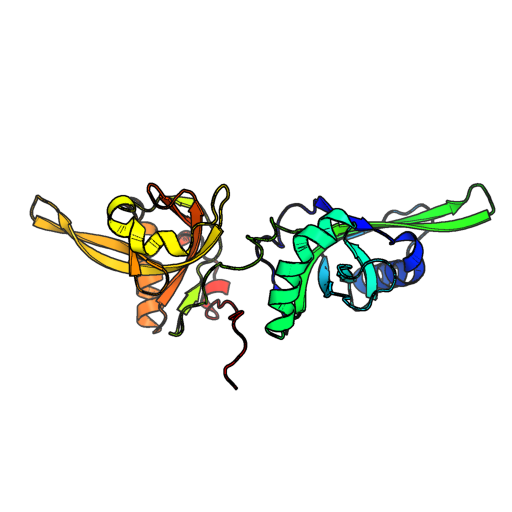 215 SER A CA 1
ATOM 1664 C C . SER A 1 215 ? -12.817 11.567 18.314 1.00 95.50 215 SER A C 1
ATOM 1666 O O . SER A 1 215 ? -13.258 11.501 17.163 1.00 95.50 215 SER A O 1
ATOM 1668 N N . PRO A 1 216 ? -12.763 12.751 18.965 1.00 95.25 216 PRO A N 1
ATOM 1669 C CA . PRO A 1 216 ? -13.276 13.997 18.388 1.00 95.25 216 PRO A CA 1
ATOM 1670 C C . PRO A 1 216 ? -12.676 14.385 17.031 1.00 95.25 216 PRO A C 1
ATOM 1672 O O . PRO A 1 216 ? -13.321 15.107 16.279 1.00 95.25 216 PRO A O 1
ATOM 1675 N N . HIS A 1 217 ? -11.477 13.905 16.686 1.00 94.81 217 HIS A N 1
ATOM 1676 C CA . HIS A 1 217 ? -10.846 14.196 15.396 1.00 94.81 217 HIS A CA 1
ATOM 1677 C C . HIS A 1 217 ? -11.505 13.490 14.203 1.00 94.81 217 HIS A C 1
ATOM 1679 O O . HIS A 1 217 ? -11.326 13.937 13.069 1.00 94.81 217 HIS A O 1
ATOM 1685 N N . TYR A 1 218 ? -12.256 12.413 14.454 1.00 96.62 218 TYR A N 1
ATOM 1686 C CA . TYR A 1 218 ? -12.890 11.588 13.421 1.00 96.62 218 TYR A CA 1
ATOM 1687 C C . TYR A 1 218 ? -14.416 11.692 13.415 1.00 96.62 218 TYR A C 1
ATOM 1689 O O . TYR A 1 218 ? -15.031 11.483 12.373 1.00 96.62 218 TYR A O 1
ATOM 1697 N N . LEU A 1 219 ? -15.038 12.056 14.544 1.00 96.56 219 LEU A N 1
ATOM 1698 C CA . LEU A 1 219 ? -16.498 12.169 14.653 1.00 96.56 219 LEU A CA 1
ATOM 1699 C C . LEU A 1 219 ? -17.146 13.053 13.567 1.00 96.56 219 LEU A C 1
ATOM 1701 O O . LEU A 1 219 ? -18.170 12.624 13.038 1.00 96.56 219 LEU A O 1
ATOM 1705 N N . PRO A 1 220 ? -16.598 14.227 13.181 1.00 95.88 220 PRO A N 1
ATOM 1706 C CA . PRO A 1 220 ? -17.183 15.027 12.103 1.00 95.88 220 PRO A CA 1
ATOM 1707 C C . PRO A 1 220 ? -17.200 14.293 10.757 1.00 95.88 220 PRO A C 1
ATOM 1709 O O . PRO A 1 220 ? -18.216 14.309 10.066 1.00 95.88 220 PRO A O 1
ATOM 1712 N N . THR A 1 221 ? -16.103 13.612 10.409 1.00 96.31 221 THR A N 1
ATOM 1713 C CA . THR A 1 221 ? -15.983 12.843 9.161 1.00 96.31 221 THR A CA 1
ATOM 1714 C C . THR A 1 221 ? -16.915 11.636 9.160 1.00 96.31 221 THR A C 1
ATOM 1716 O O . THR A 1 221 ? -17.598 11.398 8.170 1.00 96.31 221 THR A O 1
ATOM 1719 N N . ILE A 1 222 ? -16.997 10.910 10.281 1.00 97.44 222 ILE A N 1
ATOM 1720 C CA . ILE A 1 222 ? -17.916 9.773 10.439 1.00 97.44 222 ILE A CA 1
ATOM 1721 C C . ILE A 1 222 ? -19.363 10.240 10.251 1.00 97.44 222 ILE A C 1
ATOM 1723 O O . ILE A 1 222 ? -20.081 9.674 9.438 1.00 97.44 222 ILE A O 1
ATOM 1727 N N . GLN A 1 223 ? -19.775 11.318 10.926 1.00 96.31 223 GLN A N 1
ATOM 1728 C CA . GLN A 1 223 ? -21.133 11.865 10.796 1.00 96.31 223 GLN A CA 1
ATOM 1729 C C . GLN A 1 223 ? -21.449 12.345 9.378 1.00 96.31 223 GLN A C 1
ATOM 1731 O O . GLN A 1 223 ? -22.594 12.259 8.941 1.00 96.31 223 GLN A O 1
ATOM 1736 N N . HIS A 1 224 ? -20.463 12.904 8.678 1.00 95.69 224 HIS A N 1
ATOM 1737 C CA . HIS A 1 224 ? -20.631 13.316 7.292 1.00 95.69 224 HIS A CA 1
ATOM 1738 C C . HIS A 1 224 ? -20.886 12.106 6.385 1.00 95.69 224 HIS A C 1
ATOM 1740 O O . HIS A 1 224 ? -21.909 12.085 5.707 1.00 95.69 224 HIS A O 1
ATOM 1746 N N . LEU A 1 225 ? -20.041 11.072 6.457 1.00 96.56 225 LEU A N 1
ATOM 1747 C CA . LEU A 1 225 ? -20.215 9.849 5.669 1.00 96.56 225 LEU A CA 1
ATOM 1748 C C . LEU A 1 225 ? -21.519 9.113 6.015 1.00 96.56 225 LEU A C 1
ATOM 1750 O O . LEU A 1 225 ? -22.230 8.684 5.111 1.00 96.56 225 LEU A O 1
ATOM 1754 N N . GLU A 1 226 ? -21.889 9.042 7.298 1.00 95.75 226 GLU A N 1
ATOM 1755 C CA . GLU A 1 226 ? -23.157 8.442 7.742 1.00 95.75 226 GLU A CA 1
ATOM 1756 C C . GLU A 1 226 ? -24.369 9.118 7.078 1.00 95.75 226 GLU A C 1
ATOM 1758 O O . GLU A 1 226 ? -25.295 8.433 6.642 1.00 95.75 226 GLU A O 1
ATOM 1763 N N . ARG A 1 227 ? -24.365 10.456 6.956 1.00 96.25 227 ARG A N 1
ATOM 1764 C CA . ARG A 1 227 ? -25.440 11.208 6.277 1.00 96.25 227 ARG A CA 1
ATOM 1765 C C . ARG A 1 227 ? -25.516 10.912 4.782 1.00 96.25 227 ARG A C 1
ATOM 1767 O O . ARG A 1 227 ? -26.597 11.015 4.211 1.00 96.25 227 ARG A O 1
ATOM 1774 N N . GLU A 1 228 ? -24.397 10.547 4.172 1.00 95.00 228 GLU A N 1
ATOM 1775 C CA . GLU A 1 228 ? -24.304 10.170 2.759 1.00 95.00 228 GLU A CA 1
ATOM 1776 C C . GLU A 1 228 ? -24.516 8.665 2.528 1.00 95.00 228 GLU A C 1
ATOM 1778 O O . GLU A 1 228 ? -24.441 8.190 1.399 1.00 95.00 228 GLU A O 1
ATOM 1783 N N . GLY A 1 229 ? -24.821 7.896 3.581 1.00 95.56 229 GLY A N 1
ATOM 1784 C CA . GLY A 1 229 ? -25.043 6.453 3.481 1.00 95.56 229 GLY A CA 1
ATOM 1785 C C . GLY A 1 229 ? -23.755 5.637 3.335 1.00 95.56 229 GLY A C 1
ATOM 1786 O O . GLY A 1 229 ? -23.800 4.495 2.875 1.00 95.56 229 GLY A O 1
ATOM 1787 N N . HIS A 1 230 ? -22.614 6.202 3.732 1.00 96.69 230 HIS A N 1
ATOM 1788 C CA . HIS A 1 230 ? -21.310 5.551 3.722 1.00 96.69 230 HIS A CA 1
ATOM 1789 C C . HIS A 1 230 ? -20.807 5.276 5.143 1.00 96.69 230 HIS A C 1
ATOM 1791 O O . HIS A 1 230 ? -20.932 6.099 6.047 1.00 96.69 230 HIS A O 1
ATOM 1797 N N . ILE A 1 231 ? -20.156 4.131 5.337 1.00 97.38 231 ILE A N 1
ATOM 1798 C CA . ILE A 1 231 ? -19.353 3.872 6.536 1.00 97.38 231 ILE A CA 1
ATOM 1799 C C . ILE A 1 231 ? -17.948 4.458 6.354 1.00 97.38 231 ILE A C 1
ATOM 1801 O O . ILE A 1 231 ? -17.341 4.346 5.288 1.00 97.38 231 ILE A O 1
ATOM 1805 N N . ALA A 1 232 ? -17.406 5.049 7.418 1.00 98.00 232 ALA A N 1
ATOM 1806 C CA . ALA A 1 232 ? -16.007 5.451 7.483 1.00 98.00 232 ALA A CA 1
ATOM 1807 C C . ALA A 1 232 ? -15.101 4.217 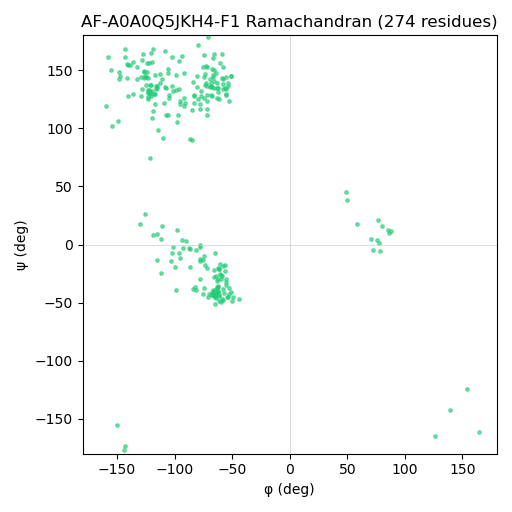7.599 1.00 98.00 232 ALA A C 1
ATOM 1809 O O . ALA A 1 232 ? -15.156 3.497 8.598 1.00 98.00 232 ALA A O 1
ATOM 1810 N N . ALA A 1 233 ? -14.250 3.979 6.602 1.00 98.31 233 ALA A N 1
ATOM 1811 C CA . ALA A 1 233 ? -13.222 2.944 6.655 1.00 98.31 233 ALA A CA 1
ATOM 1812 C C . ALA A 1 233 ? -11.834 3.559 6.856 1.00 98.31 233 ALA A C 1
ATOM 1814 O O . ALA A 1 233 ? -11.570 4.671 6.413 1.00 98.31 233 ALA A O 1
ATOM 1815 N N . ALA A 1 234 ? -10.916 2.835 7.485 1.00 97.94 234 ALA A N 1
ATOM 1816 C CA . ALA A 1 234 ? -9.540 3.279 7.675 1.00 97.94 234 ALA A CA 1
ATOM 1817 C C . ALA A 1 234 ? -8.560 2.118 7.521 1.00 97.94 234 ALA A C 1
ATOM 1819 O O . ALA A 1 234 ? -8.901 0.959 7.767 1.00 97.94 234 ALA A O 1
ATOM 1820 N N . TRP A 1 235 ? -7.318 2.440 7.168 1.00 97.62 235 TRP A N 1
ATOM 1821 C CA . TRP A 1 235 ? -6.225 1.484 7.268 1.00 97.62 235 TRP A CA 1
ATOM 1822 C C . TRP A 1 235 ? -5.911 1.211 8.734 1.00 97.62 235 TRP A C 1
ATOM 1824 O O . TRP A 1 235 ? -5.800 2.137 9.539 1.00 97.62 235 TRP A O 1
ATOM 1834 N N . LEU A 1 236 ? -5.722 -0.057 9.072 1.00 98.06 236 LEU A N 1
ATOM 1835 C CA . LEU A 1 236 ? -5.252 -0.483 10.380 1.00 98.06 236 LEU A CA 1
ATOM 1836 C C . LEU A 1 236 ? -3.890 -1.143 10.234 1.00 98.06 236 LEU A C 1
ATOM 1838 O O . LEU A 1 236 ? -3.722 -1.996 9.366 1.00 98.06 236 LEU A O 1
ATOM 1842 N N . LYS A 1 237 ? -2.938 -0.799 11.103 1.00 97.31 237 LYS A N 1
ATOM 1843 C CA . LYS A 1 237 ? -1.750 -1.635 11.310 1.00 97.31 237 LYS A CA 1
ATOM 1844 C C . LYS A 1 237 ? -1.941 -2.486 12.544 1.00 97.31 237 LYS A C 1
ATOM 1846 O O . LYS A 1 237 ? -2.312 -1.964 13.597 1.00 97.31 237 LYS A O 1
ATOM 1851 N N . ILE A 1 238 ? -1.639 -3.767 12.403 1.00 97.56 238 ILE A N 1
ATOM 1852 C CA . ILE A 1 238 ? -1.799 -4.765 13.450 1.00 97.56 238 ILE A CA 1
ATOM 1853 C C . ILE A 1 238 ? -0.439 -5.402 13.695 1.00 97.56 238 ILE A C 1
ATOM 1855 O O . ILE A 1 238 ? 0.275 -5.769 12.762 1.00 97.56 238 ILE A O 1
ATOM 1859 N N . LYS A 1 239 ? -0.070 -5.515 14.965 1.00 95.69 239 LYS A N 1
ATOM 1860 C CA . LYS A 1 239 ? 1.171 -6.152 15.396 1.00 95.69 239 LYS A CA 1
ATOM 1861 C C . LYS A 1 239 ? 0.916 -6.946 16.661 1.00 95.69 239 LYS A C 1
ATOM 1863 O O . LYS A 1 239 ? 0.192 -6.490 17.540 1.00 95.69 239 LYS A O 1
ATOM 1868 N N . GLY A 1 240 ? 1.565 -8.096 16.790 1.00 92.31 240 GLY A N 1
ATOM 1869 C CA . GLY A 1 240 ? 1.607 -8.823 18.051 1.00 92.31 240 GLY A CA 1
ATOM 1870 C C . GLY A 1 240 ? 1.463 -10.323 17.881 1.00 92.31 240 GLY A C 1
ATOM 1871 O O . GLY A 1 240 ? 2.021 -10.924 16.967 1.00 92.31 240 GLY A O 1
ATOM 1872 N N . SER A 1 241 ? 0.749 -10.921 18.822 1.00 90.56 241 SER A N 1
ATOM 1873 C CA . SER A 1 241 ? 0.559 -12.356 18.983 1.00 90.56 241 SER A CA 1
ATOM 1874 C C . SER A 1 241 ? -0.868 -12.645 19.466 1.00 90.56 241 SER A C 1
ATOM 1876 O O . SER A 1 241 ? -1.541 -11.728 19.940 1.00 90.56 241 SER A O 1
ATOM 1878 N N . PRO A 1 242 ? -1.321 -13.910 19.441 1.00 83.56 242 PRO A N 1
ATOM 1879 C CA . PRO A 1 242 ? -2.654 -14.274 19.931 1.00 83.56 242 PRO A CA 1
ATOM 1880 C C . PRO A 1 242 ? -2.944 -13.907 21.399 1.00 83.56 242 PRO A C 1
ATOM 1882 O O . PRO A 1 242 ? -4.104 -13.869 21.790 1.00 83.56 242 PRO A O 1
ATOM 1885 N N . ILE A 1 243 ? -1.915 -13.644 22.213 1.00 88.81 243 ILE A N 1
ATOM 1886 C CA . ILE A 1 243 ? -2.051 -13.299 23.641 1.00 88.81 243 ILE A CA 1
ATOM 1887 C C . ILE A 1 243 ? -1.876 -11.803 23.936 1.00 88.81 243 ILE A C 1
ATOM 1889 O O . ILE A 1 243 ? -2.184 -11.355 25.035 1.00 88.81 243 ILE A O 1
ATOM 1893 N N . ALA A 1 244 ? -1.348 -11.035 22.982 1.00 92.25 244 ALA A N 1
ATOM 1894 C CA . ALA A 1 244 ? -1.112 -9.604 23.122 1.00 92.25 244 ALA A CA 1
ATOM 1895 C C . ALA A 1 244 ? -0.985 -8.983 21.732 1.00 92.25 244 ALA A C 1
ATOM 1897 O O . ALA A 1 244 ? -0.074 -9.342 20.978 1.00 92.25 244 ALA A O 1
ATOM 1898 N N . ALA A 1 245 ? -1.870 -8.045 21.410 1.00 94.88 245 ALA A N 1
ATOM 1899 C CA . ALA A 1 245 ? -1.918 -7.382 20.118 1.00 94.88 245 ALA A CA 1
ATOM 1900 C C . ALA A 1 245 ? -2.040 -5.866 20.282 1.00 94.88 245 ALA A C 1
ATOM 1902 O O . ALA A 1 245 ? -2.564 -5.374 21.277 1.00 94.88 245 ALA A O 1
ATOM 1903 N N . GLN A 1 246 ? -1.538 -5.142 19.291 1.00 96.38 246 GLN A N 1
ATOM 1904 C CA . GLN A 1 246 ? -1.655 -3.699 19.165 1.00 96.38 246 GLN A CA 1
ATOM 1905 C C . GLN A 1 246 ? -2.303 -3.393 17.826 1.00 96.38 246 GLN A C 1
ATOM 1907 O O . GLN A 1 246 ? -1.878 -3.921 16.792 1.00 96.38 246 GLN A O 1
ATOM 1912 N N . VAL A 1 247 ? -3.302 -2.516 17.851 1.00 98.12 247 VAL A N 1
ATOM 1913 C CA . VAL A 1 247 ? -3.951 -2.013 16.643 1.00 98.12 247 VAL A CA 1
ATOM 1914 C C . VAL A 1 247 ? -3.772 -0.501 16.595 1.00 98.12 247 VAL A C 1
ATOM 1916 O O . VAL A 1 247 ? -4.008 0.204 17.573 1.00 98.12 247 VAL A O 1
ATOM 1919 N N . THR A 1 248 ? -3.354 0.019 15.444 1.00 98.25 248 THR A N 1
ATOM 1920 C CA . THR A 1 248 ? -3.329 1.467 15.195 1.00 98.25 248 THR A CA 1
ATOM 1921 C C . THR A 1 248 ? -4.177 1.811 13.986 1.00 98.25 248 THR A C 1
ATOM 1923 O O . THR A 1 248 ? -4.100 1.136 12.961 1.00 98.25 248 THR A O 1
ATOM 1926 N N . VAL A 1 249 ? -4.952 2.887 14.092 1.00 98.19 249 VAL A N 1
ATOM 1927 C CA . VAL A 1 249 ? -5.665 3.499 12.967 1.00 98.19 249 VAL A CA 1
ATOM 1928 C C . VAL A 1 249 ? -4.706 4.430 12.229 1.00 98.19 249 VAL A C 1
ATOM 1930 O O . VAL A 1 249 ? -4.083 5.287 12.853 1.00 98.19 249 VAL A O 1
ATOM 1933 N N . GLN A 1 250 ? -4.589 4.265 10.913 1.00 97.00 250 GLN A N 1
ATOM 1934 C CA . GLN A 1 250 ? -3.801 5.105 10.009 1.00 97.00 250 GLN A CA 1
ATOM 1935 C C . GLN A 1 250 ? -4.771 5.901 9.130 1.00 97.00 250 GLN A C 1
ATOM 1937 O O . GLN A 1 250 ? -5.217 5.420 8.087 1.00 97.00 250 GLN A O 1
ATOM 1942 N N . ALA A 1 251 ? -5.139 7.102 9.571 1.00 96.25 251 ALA A N 1
ATOM 1943 C CA . ALA A 1 251 ? -6.133 7.911 8.876 1.00 96.25 251 ALA A CA 1
ATOM 1944 C C . ALA A 1 251 ? -5.853 9.409 9.020 1.00 96.25 251 ALA A C 1
ATOM 1946 O O . ALA A 1 251 ? -5.390 9.878 10.061 1.00 96.25 251 ALA A O 1
ATOM 1947 N N . ALA A 1 252 ? -6.148 10.159 7.963 1.00 96.00 252 ALA A N 1
ATOM 1948 C CA . ALA A 1 252 ? -6.189 11.610 8.000 1.00 96.00 252 ALA A CA 1
ATOM 1949 C C . ALA A 1 252 ? -7.365 12.071 8.873 1.00 96.00 252 ALA A C 1
ATOM 1951 O O . A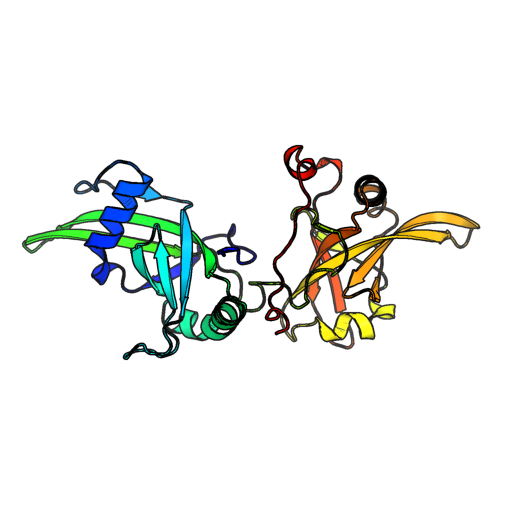LA A 1 252 ? -8.479 11.549 8.786 1.00 96.00 252 ALA A O 1
ATOM 1952 N N . ARG A 1 253 ? -7.121 13.057 9.734 1.00 94.44 253 ARG A N 1
ATOM 1953 C CA . ARG A 1 253 ? -8.161 13.679 10.565 1.00 94.44 253 ARG A CA 1
ATOM 1954 C C . ARG A 1 253 ? -9.030 14.601 9.715 1.00 94.44 253 ARG A C 1
ATOM 1956 O O . ARG A 1 253 ? -8.588 15.072 8.675 1.00 94.44 253 ARG A O 1
ATOM 1963 N N . ALA A 1 254 ? -10.213 14.969 10.210 1.00 91.12 254 ALA A N 1
ATOM 1964 C CA . ALA A 1 254 ? -11.110 15.902 9.519 1.00 91.12 254 ALA A CA 1
ATOM 1965 C C . ALA A 1 254 ? -10.429 17.159 8.906 1.00 91.12 254 ALA A C 1
ATOM 1967 O O . ALA A 1 254 ? -10.691 17.439 7.740 1.00 91.12 254 ALA A O 1
ATOM 1968 N N . PRO A 1 255 ? -9.537 17.898 9.608 1.00 91.56 255 PRO A N 1
ATOM 1969 C CA . PRO A 1 255 ? -8.873 19.075 9.031 1.00 91.56 255 PRO A CA 1
ATOM 1970 C C . PRO A 1 255 ? -7.769 18.759 8.006 1.00 91.56 255 PRO A C 1
ATOM 1972 O O . PRO A 1 255 ? -7.255 19.676 7.377 1.00 91.56 255 PRO A O 1
ATOM 1975 N N . GLU A 1 256 ? -7.364 17.496 7.867 1.00 93.88 256 GLU A N 1
ATOM 1976 C CA . GLU A 1 256 ? -6.309 17.042 6.948 1.00 93.88 256 GLU A CA 1
ATOM 1977 C C . GLU A 1 256 ? -6.885 16.519 5.620 1.00 93.88 256 GLU A C 1
ATOM 1979 O O . GLU A 1 256 ? -6.128 16.215 4.700 1.00 93.88 256 GLU A O 1
ATOM 1984 N N . LEU A 1 257 ? -8.213 16.398 5.509 1.00 93.69 257 LEU A N 1
ATOM 1985 C CA . LEU A 1 257 ? -8.880 15.897 4.310 1.00 93.69 257 LEU A CA 1
ATOM 1986 C C . LEU A 1 257 ? -8.864 16.957 3.204 1.00 93.69 257 LEU A C 1
ATOM 1988 O O . LEU A 1 257 ? -9.313 18.088 3.401 1.00 93.69 257 LEU A O 1
ATOM 1992 N N . SER A 1 258 ? -8.369 16.580 2.025 1.00 92.81 258 SER A N 1
ATOM 1993 C CA . SER A 1 258 ? -8.413 17.446 0.848 1.00 92.81 258 SER A CA 1
ATOM 1994 C C . SER A 1 258 ? -9.846 17.557 0.306 1.00 92.81 258 SER A C 1
ATOM 1996 O O . SER A 1 258 ? -10.628 16.614 0.440 1.00 92.81 258 SER A O 1
ATOM 1998 N N . PRO A 1 259 ? -10.207 18.666 -0.368 1.00 91.62 259 PRO A N 1
ATOM 1999 C CA . PRO A 1 259 ? -11.511 18.794 -1.024 1.00 91.62 259 PRO A CA 1
ATOM 2000 C C . PRO A 1 259 ? -11.801 17.669 -2.027 1.00 91.62 259 PRO A C 1
ATOM 2002 O O . PRO A 1 259 ? -12.943 17.251 -2.172 1.00 91.62 259 PRO A O 1
ATOM 2005 N N . GLU A 1 260 ? -10.761 17.152 -2.688 1.00 91.19 260 GLU A N 1
ATOM 2006 C CA . GLU A 1 260 ? -10.869 16.066 -3.668 1.00 91.19 260 GLU A CA 1
ATOM 2007 C C . GLU A 1 260 ? -11.387 14.762 -3.058 1.00 91.19 260 GLU A C 1
ATOM 2009 O O . GLU A 1 260 ? -12.100 14.015 -3.724 1.00 91.19 260 GLU A O 1
ATOM 2014 N N . TRP A 1 261 ? -11.086 14.508 -1.781 1.00 93.50 261 TRP A N 1
ATOM 2015 C CA . TRP A 1 261 ? -11.566 13.319 -1.078 1.00 93.50 261 TRP A CA 1
ATOM 2016 C C . TRP A 1 261 ? -13.096 13.279 -0.966 1.00 93.50 261 TRP A C 1
ATOM 2018 O O . TRP A 1 261 ? -13.690 12.207 -0.976 1.00 93.50 261 TRP A O 1
ATOM 2028 N N . PHE A 1 262 ? -13.744 14.445 -0.911 1.00 89.94 262 PHE A N 1
ATOM 2029 C CA . PHE A 1 262 ? -15.199 14.557 -0.809 1.00 89.94 262 PHE A CA 1
ATOM 2030 C C . PHE A 1 262 ? -15.921 14.408 -2.161 1.00 89.94 262 PHE A C 1
ATOM 2032 O O . PHE A 1 262 ? -17.146 14.419 -2.197 1.00 89.94 262 PHE A O 1
ATOM 2039 N N . ILE A 1 263 ? -15.196 14.290 -3.283 1.00 91.75 263 ILE A N 1
ATOM 2040 C CA . ILE A 1 263 ? -15.807 14.194 -4.622 1.00 91.75 263 ILE A CA 1
ATOM 2041 C C . ILE A 1 263 ? -16.419 12.808 -4.861 1.00 91.75 263 ILE A C 1
ATOM 2043 O O . ILE A 1 263 ? -17.452 12.695 -5.522 1.00 91.75 263 ILE A O 1
ATOM 2047 N N . ALA A 1 264 ? -15.777 11.751 -4.364 1.00 90.38 264 ALA A N 1
ATOM 2048 C CA . ALA A 1 264 ? -16.223 10.376 -4.551 1.00 90.38 264 ALA A CA 1
ATOM 2049 C C . ALA A 1 264 ? -15.700 9.469 -3.426 1.00 90.38 264 ALA A C 1
ATOM 2051 O O . ALA A 1 264 ? -14.600 9.701 -2.919 1.00 90.38 264 ALA A O 1
ATOM 2052 N N . PRO A 1 265 ? -16.435 8.400 -3.062 1.00 91.94 265 PRO A N 1
ATOM 2053 C CA . PRO A 1 265 ? -15.976 7.459 -2.051 1.00 91.94 265 PRO A CA 1
ATOM 2054 C C . PRO A 1 265 ? -14.687 6.761 -2.495 1.00 91.94 265 PRO A C 1
ATOM 2056 O O . PRO A 1 265 ? -14.598 6.219 -3.599 1.00 91.94 265 PRO A O 1
ATOM 2059 N N . MET A 1 266 ? -13.692 6.726 -1.610 1.00 93.56 266 MET A N 1
ATOM 2060 C CA . MET A 1 266 ? -12.464 5.972 -1.847 1.00 93.56 266 MET A CA 1
ATOM 2061 C C . MET A 1 266 ? -12.669 4.510 -1.460 1.00 93.56 266 MET A C 1
ATOM 2063 O O . MET A 1 266 ? -12.982 4.203 -0.312 1.00 93.56 266 MET A O 1
ATOM 2067 N N . GLN A 1 267 ? -12.464 3.597 -2.405 1.00 92.88 267 GLN A N 1
ATOM 2068 C CA . GLN A 1 267 ? -12.662 2.162 -2.201 1.00 92.88 267 GLN A CA 1
ATOM 2069 C C . GLN A 1 267 ? -11.429 1.364 -2.626 1.00 92.88 267 GLN A C 1
ATOM 2071 O O . GLN A 1 267 ? -10.592 1.826 -3.401 1.00 92.88 267 GLN A O 1
ATOM 2076 N N . VAL A 1 268 ? -11.322 0.154 -2.090 1.00 92.25 268 VAL A N 1
ATOM 2077 C CA . VAL A 1 268 ? -10.245 -0.802 -2.354 1.00 92.25 268 VAL A CA 1
ATOM 2078 C C . VAL A 1 268 ? -10.882 -2.000 -3.027 1.00 92.25 268 VAL A C 1
ATOM 2080 O O . VAL A 1 268 ? -11.954 -2.442 -2.626 1.00 92.25 268 VAL A O 1
ATOM 2083 N N . GLN A 1 269 ? -10.228 -2.506 -4.063 1.00 91.44 269 GLN A N 1
ATOM 2084 C CA . GLN A 1 269 ? -10.734 -3.652 -4.800 1.00 91.44 269 GLN A CA 1
ATOM 2085 C C . GLN A 1 269 ? -10.601 -4.930 -3.951 1.00 91.44 269 GLN A C 1
ATOM 2087 O O . GLN A 1 269 ? -9.551 -5.123 -3.332 1.00 91.44 269 GLN A O 1
ATOM 2092 N N . PRO A 1 270 ? -11.622 -5.804 -3.908 1.00 93.25 270 PRO A N 1
ATOM 2093 C CA . PRO A 1 270 ? -11.516 -7.090 -3.228 1.00 93.25 270 PRO A CA 1
ATOM 2094 C C . PRO A 1 270 ? -10.519 -7.992 -3.957 1.00 93.25 270 PRO A C 1
ATOM 2096 O O . PRO A 1 270 ? -10.428 -7.941 -5.184 1.00 93.25 270 PRO A O 1
ATOM 2099 N N . LEU A 1 271 ? -9.782 -8.818 -3.212 1.00 91.50 271 LEU A N 1
ATOM 2100 C CA . LEU A 1 271 ? -8.813 -9.771 -3.776 1.00 91.50 271 LEU A CA 1
ATOM 2101 C C . LEU A 1 271 ? -9.332 -11.208 -3.811 1.00 91.50 271 LEU A C 1
ATOM 2103 O O . LEU A 1 271 ? -8.687 -12.084 -4.389 1.00 91.50 271 LEU A O 1
ATOM 2107 N N . SER A 1 272 ? -10.487 -11.469 -3.214 1.00 83.94 272 SER A N 1
ATOM 2108 C CA . SER A 1 272 ? -11.212 -12.704 -3.463 1.00 83.94 272 SER A CA 1
ATOM 2109 C C . SER A 1 272 ? -11.742 -12.698 -4.903 1.00 83.94 272 SER A C 1
ATOM 2111 O O . SER A 1 272 ? -12.244 -11.667 -5.360 1.00 83.94 272 SER A O 1
ATOM 2113 N N . PRO A 1 273 ? -11.632 -13.816 -5.643 1.00 59.31 273 PRO A N 1
ATOM 2114 C CA . PRO A 1 273 ? -12.196 -13.895 -6.983 1.00 59.31 273 PRO A CA 1
ATOM 2115 C C . PRO 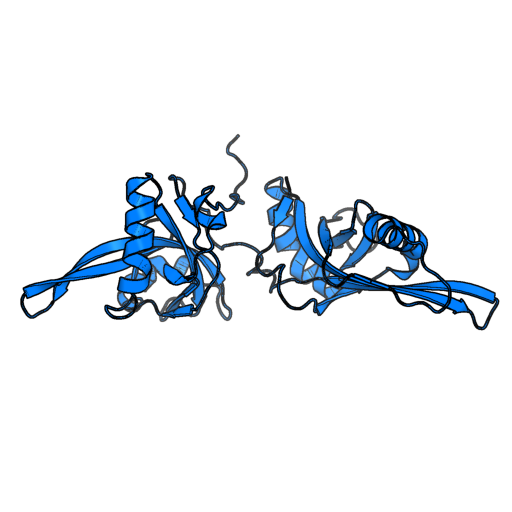A 1 273 ? -13.706 -13.608 -6.922 1.00 59.31 273 PRO A C 1
ATOM 2117 O O . PRO A 1 273 ? -14.356 -14.031 -5.959 1.00 59.31 273 PRO A O 1
ATOM 2120 N N . PRO A 1 274 ? -14.281 -12.902 -7.915 1.00 50.66 274 PRO A N 1
ATOM 2121 C CA . PRO A 1 274 ? -15.727 -12.741 -7.987 1.00 50.66 274 PRO A CA 1
ATOM 2122 C C . PRO A 1 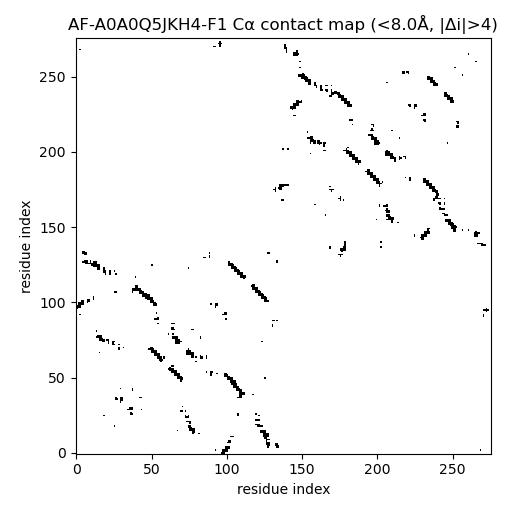274 ? -16.373 -14.130 -7.975 1.00 50.66 274 PRO A C 1
ATOM 2124 O O . PRO A 1 274 ? -15.890 -15.043 -8.650 1.00 50.66 274 PRO A O 1
ATOM 2127 N N . ALA A 1 275 ? -17.419 -14.305 -7.163 1.00 47.12 275 ALA A N 1
ATOM 2128 C CA . ALA A 1 275 ? -18.175 -15.552 -7.149 1.00 47.12 275 ALA A CA 1
ATOM 2129 C C . ALA A 1 275 ? -18.645 -15.884 -8.586 1.00 47.12 275 ALA A C 1
ATOM 2131 O O . ALA A 1 275 ? -19.002 -14.951 -9.312 1.00 47.12 275 ALA A O 1
ATOM 2132 N N . PRO A 1 276 ? -18.581 -17.163 -9.005 1.00 42.56 276 PRO A N 1
ATOM 2133 C CA . PRO A 1 276 ? -18.953 -17.585 -10.355 1.00 42.56 276 PRO A CA 1
ATOM 2134 C C . PRO A 1 276 ? -20.424 -17.319 -10.688 1.00 42.56 276 PRO A C 1
ATOM 2136 O O . PRO A 1 276 ? -21.262 -17.325 -9.756 1.00 42.56 276 PRO A O 1
#

Foldseek 3Di:
DAAEFPQLVPDFAFWFPDLQVVQVLLQVLCCVVVVDGADEPDKDKDAKFKKWWDQQCPDPPANLWIFIDGPNTGRGTGDRVVSVQQSVLCVLQVVQVHTYMGIKMKMKHWYQDPVGRIGIDIIITTRDDGNQARDAPDFWDPFAAFEFDFADKAWFPPQQVVLVQQASREDPPDKGKHKKFWDWDWDQDPVRDTATWIFIHGPNHTRGTGDSVCRVQCVVVQVVQVVVRHIYMFMWMWYDHSNDIIIITGHDTPVRDDPVSVPDGHDHDTSPHPDD

Mean predicted aligned error: 5.26 Å